Protein AF-A0AAV4ZRM9-F1 (afdb_monomer_lite)

Foldseek 3Di:
DDDPVVVLVVDDDDDDDDALLDFDLVDDQDPDADRLNAHQFDFPQNVVLSCLLDAAKKWKKKAFDVLRFIDTDIDGRRNHSHDHSVVVQVVVQVLADLDDDDCADPPPRTRSLLQQQQKFQQCFPAHVPGDDSNFDPVDPSNGAIARQTKMKIWIWHPPHPLKIKIKIWIKGAASLLSVCCSVVSGPWRKYKHALVSHNFDDPVPPAGDSRNRPRPPDDRIHIYTHSIGTAKIKMKIFHAQCLVVLLVVQVCVCVVQVVQWPDWPSVVQDQFQQFTWTWGDDQFKIWIWTFAGDDPPGGGTRMIMIMIGTDPHCPYPNVVSVVSSVVNRVVSVVVVVVVVVVVVD

Structure (mmCIF, N/CA/C/O backbone):
data_AF-A0AAV4ZRM9-F1
#
_entry.id   AF-A0AAV4ZRM9-F1
#
loop_
_atom_site.group_PDB
_atom_site.id
_atom_site.type_symbol
_atom_site.label_atom_id
_atom_site.label_alt_id
_atom_site.label_comp_id
_atom_site.label_asym_id
_atom_site.label_entity_id
_atom_site.label_seq_id
_atom_site.pdbx_PDB_ins_code
_atom_site.Cartn_x
_atom_site.Cartn_y
_atom_site.Cartn_z
_atom_site.occupancy
_atom_site.B_iso_or_equiv
_atom_site.auth_seq_id
_atom_site.auth_comp_id
_atom_site.auth_asym_id
_atom_site.auth_atom_id
_atom_site.pdbx_PDB_model_num
ATOM 1 N N . MET A 1 1 ? 29.546 2.266 -19.907 1.00 32.25 1 MET A N 1
ATOM 2 C CA . MET A 1 1 ? 29.033 2.816 -18.632 1.00 32.25 1 MET A CA 1
ATOM 3 C C . MET A 1 1 ? 27.928 1.889 -18.146 1.00 32.25 1 MET A C 1
ATOM 5 O O . MET A 1 1 ? 27.027 1.610 -18.921 1.00 32.25 1 MET A O 1
ATOM 9 N N . ARG A 1 2 ? 28.050 1.294 -16.951 1.00 31.75 2 ARG A N 1
ATOM 10 C CA . ARG A 1 2 ? 27.052 0.346 -16.418 1.00 31.75 2 ARG A CA 1
ATOM 11 C C . ARG A 1 2 ? 25.882 1.138 -15.821 1.00 31.75 2 ARG A C 1
ATOM 13 O O . ARG A 1 2 ? 26.110 1.986 -14.965 1.00 31.75 2 ARG A O 1
ATOM 20 N N . LEU A 1 3 ? 24.671 0.879 -16.312 1.00 39.88 3 LEU A N 1
ATOM 21 C CA . LEU A 1 3 ? 23.427 1.561 -15.944 1.00 39.88 3 LEU A CA 1
ATOM 22 C C . LEU A 1 3 ? 23.084 1.336 -14.454 1.00 39.88 3 LEU A C 1
ATOM 24 O O . LEU A 1 3 ? 22.894 0.184 -14.053 1.00 39.88 3 LEU A O 1
ATOM 28 N N . PRO A 1 4 ? 22.961 2.392 -13.627 1.00 41.38 4 PRO A N 1
ATOM 29 C CA . PRO A 1 4 ? 22.603 2.259 -12.211 1.00 41.38 4 PRO A CA 1
ATOM 30 C C . PRO A 1 4 ? 21.183 1.700 -12.000 1.00 41.38 4 PRO A C 1
ATOM 32 O O . PRO A 1 4 ? 20.943 1.026 -11.001 1.00 41.38 4 PRO A O 1
ATOM 35 N N . ALA A 1 5 ? 20.267 1.886 -12.960 1.00 41.72 5 ALA A N 1
ATOM 36 C CA . ALA A 1 5 ? 18.923 1.299 -12.931 1.00 41.72 5 ALA A CA 1
ATOM 37 C C . ALA A 1 5 ? 18.936 -0.235 -13.112 1.00 41.72 5 ALA A C 1
ATOM 39 O O . ALA A 1 5 ? 18.199 -0.949 -12.435 1.00 41.72 5 ALA A O 1
ATOM 40 N N . ALA A 1 6 ? 19.832 -0.758 -13.958 1.00 39.47 6 ALA A N 1
ATOM 41 C CA . ALA A 1 6 ? 19.965 -2.197 -14.197 1.00 39.47 6 ALA A CA 1
ATOM 42 C C . ALA A 1 6 ? 20.594 -2.934 -12.999 1.00 39.47 6 ALA A C 1
ATOM 44 O O . ALA A 1 6 ? 20.239 -4.075 -12.717 1.00 39.47 6 ALA A O 1
ATOM 45 N N . ALA A 1 7 ? 21.495 -2.283 -12.254 1.00 44.25 7 ALA A N 1
ATOM 46 C CA . ALA A 1 7 ? 22.122 -2.868 -11.066 1.00 44.25 7 ALA A CA 1
ATOM 47 C C . ALA A 1 7 ? 21.128 -3.087 -9.908 1.00 44.25 7 ALA A C 1
ATOM 49 O O . ALA A 1 7 ? 21.253 -4.059 -9.165 1.00 44.25 7 ALA A O 1
ATOM 50 N N . LEU A 1 8 ? 20.111 -2.228 -9.785 1.00 46.06 8 LEU A N 1
ATOM 51 C CA . LEU A 1 8 ? 19.071 -2.338 -8.759 1.00 46.06 8 LEU A CA 1
ATOM 52 C C . LEU A 1 8 ? 18.122 -3.527 -9.002 1.00 46.06 8 LEU A C 1
ATOM 54 O O . LEU A 1 8 ? 17.627 -4.136 -8.060 1.00 46.06 8 LEU A O 1
ATOM 58 N N . LEU A 1 9 ? 17.915 -3.886 -10.272 1.00 39.41 9 LEU A N 1
ATOM 59 C CA . LEU A 1 9 ? 17.143 -5.057 -10.699 1.00 39.41 9 LEU A CA 1
ATOM 60 C C . LEU A 1 9 ? 17.895 -6.387 -10.489 1.00 39.41 9 LEU A C 1
ATOM 62 O O . LEU A 1 9 ? 17.276 -7.451 -10.479 1.00 39.41 9 LEU A O 1
ATOM 66 N N . LEU A 1 10 ? 19.220 -6.334 -10.306 1.00 40.03 10 LEU A N 1
ATOM 67 C CA . LEU A 1 10 ? 20.109 -7.499 -10.208 1.00 40.03 10 LEU A CA 1
ATOM 68 C C . LEU A 1 10 ? 20.509 -7.864 -8.766 1.00 40.03 10 LEU A C 1
ATOM 70 O O . LEU A 1 10 ? 21.000 -8.968 -8.534 1.00 40.03 10 LEU A O 1
ATOM 74 N N . ALA A 1 11 ? 20.303 -6.979 -7.788 1.00 36.12 11 ALA A N 1
ATOM 75 C CA . ALA A 1 11 ? 20.712 -7.196 -6.402 1.00 36.12 11 ALA A CA 1
ATOM 76 C C . ALA A 1 11 ? 19.626 -7.936 -5.594 1.00 36.12 11 ALA A C 1
ATOM 78 O O . ALA A 1 11 ? 18.878 -7.332 -4.830 1.00 36.12 11 ALA A O 1
ATOM 79 N N . VAL A 1 12 ? 19.535 -9.260 -5.757 1.00 33.69 12 VAL A N 1
ATOM 80 C CA . VAL A 1 12 ? 18.734 -10.127 -4.876 1.00 33.69 12 VAL A CA 1
ATOM 81 C C . VAL A 1 12 ? 19.658 -11.100 -4.158 1.00 33.69 12 VAL A C 1
ATOM 83 O O . VAL A 1 12 ? 20.257 -11.969 -4.784 1.00 33.69 12 VAL A O 1
ATOM 86 N N . GLY A 1 13 ? 19.707 -10.977 -2.833 1.00 34.41 13 GLY A N 1
ATOM 87 C CA . GLY A 1 13 ? 20.255 -11.988 -1.937 1.00 34.41 13 GLY A CA 1
ATOM 88 C C . GLY A 1 13 ? 21.540 -11.560 -1.245 1.00 34.41 13 GLY A C 1
ATOM 89 O O . GLY A 1 13 ? 22.598 -11.580 -1.855 1.00 34.41 13 GLY A O 1
ATOM 90 N N . MET A 1 14 ? 21.427 -11.213 0.039 1.00 25.28 14 MET A N 1
ATOM 91 C CA . MET A 1 14 ? 22.300 -11.661 1.134 1.00 25.28 14 MET A CA 1
ATOM 92 C C . MET A 1 14 ? 21.720 -11.163 2.473 1.00 25.28 14 MET A C 1
ATOM 94 O O . MET A 1 14 ? 21.294 -10.017 2.585 1.00 25.28 14 MET A O 1
ATOM 98 N N . ALA A 1 15 ? 21.705 -12.026 3.489 1.00 26.73 15 ALA A N 1
ATOM 99 C CA . ALA A 1 15 ? 21.463 -11.692 4.896 1.00 26.73 15 ALA A CA 1
ATOM 100 C C . ALA A 1 15 ? 22.297 -12.647 5.785 1.00 26.73 15 ALA A C 1
ATOM 102 O O . ALA A 1 15 ? 22.605 -13.740 5.301 1.00 26.73 15 ALA A O 1
ATOM 103 N N . PRO A 1 16 ? 22.604 -12.330 7.065 1.00 44.16 16 PRO A N 1
ATOM 104 C CA . PRO A 1 16 ? 22.327 -11.085 7.793 1.00 44.16 16 PRO A CA 1
ATOM 105 C C . PRO A 1 16 ? 23.549 -10.464 8.520 1.00 44.16 16 PRO A C 1
ATOM 107 O O . PRO A 1 16 ? 24.516 -11.135 8.872 1.00 44.16 16 PRO A O 1
ATOM 110 N N . ALA A 1 17 ? 23.427 -9.175 8.847 1.00 29.12 17 ALA A N 1
ATOM 111 C CA . ALA A 1 17 ? 23.896 -8.604 10.112 1.00 29.12 17 ALA A CA 1
ATOM 112 C C . ALA A 1 17 ? 22.634 -8.267 10.931 1.00 29.12 17 ALA A C 1
ATOM 114 O O . ALA A 1 17 ? 21.620 -7.908 10.331 1.00 29.12 17 ALA A O 1
ATOM 115 N N . HIS A 1 18 ? 22.661 -8.438 12.257 1.00 37.97 18 HIS A N 1
ATOM 116 C CA . HIS A 1 18 ? 21.502 -8.236 13.141 1.00 37.97 18 HIS A CA 1
ATOM 117 C C . HIS A 1 18 ? 20.841 -6.871 12.882 1.00 37.97 18 HIS A C 1
ATOM 119 O O . HIS A 1 18 ? 21.437 -5.827 13.137 1.00 37.97 18 HIS A O 1
ATOM 125 N N . ALA A 1 19 ? 19.626 -6.895 12.332 1.00 46.72 19 ALA A N 1
ATOM 126 C CA . ALA A 1 19 ? 18.899 -5.716 11.885 1.00 46.72 19 ALA A CA 1
ATOM 127 C C . ALA A 1 19 ? 17.854 -5.300 12.927 1.00 46.72 19 ALA A C 1
ATOM 129 O O . ALA A 1 19 ? 17.103 -6.140 13.413 1.00 46.72 19 ALA A O 1
ATOM 130 N N . LEU A 1 20 ? 17.729 -3.994 13.184 1.00 54.34 20 LEU A N 1
ATOM 131 C CA . LEU A 1 20 ? 16.595 -3.394 13.916 1.00 54.34 20 LEU A CA 1
ATOM 132 C C . LEU A 1 20 ? 15.242 -3.641 13.210 1.00 54.34 20 LEU A C 1
ATOM 134 O O . LEU A 1 20 ? 14.176 -3.439 13.781 1.00 54.34 20 LEU A O 1
ATOM 138 N N . CYS A 1 21 ? 15.307 -4.108 11.964 1.00 60.84 21 CYS A N 1
ATOM 139 C CA . CYS A 1 21 ? 14.214 -4.465 11.075 1.00 60.84 21 CYS A CA 1
ATOM 140 C C . CYS A 1 21 ? 14.247 -5.981 10.760 1.00 60.84 21 CYS A C 1
ATOM 142 O O . CYS A 1 21 ? 14.434 -6.386 9.606 1.00 60.84 21 CYS A O 1
ATOM 144 N N . ASP A 1 22 ? 14.102 -6.832 11.781 1.00 55.75 22 ASP A N 1
ATOM 145 C CA . ASP A 1 22 ? 13.780 -8.252 11.592 1.00 55.75 22 ASP A CA 1
ATOM 146 C C . ASP A 1 22 ? 12.264 -8.445 11.688 1.00 55.75 22 ASP A C 1
ATOM 148 O O . ASP A 1 22 ? 11.679 -8.412 12.770 1.00 55.75 22 ASP A O 1
ATOM 152 N N . VAL A 1 23 ? 11.616 -8.604 10.533 1.00 55.47 23 VAL A N 1
ATOM 153 C CA . VAL A 1 23 ? 10.201 -8.971 10.475 1.00 55.47 23 VAL A CA 1
ATOM 154 C C . VAL A 1 23 ? 10.070 -10.366 9.886 1.00 55.47 23 VAL A C 1
ATOM 156 O O . VAL A 1 23 ? 9.594 -10.560 8.767 1.00 55.47 23 VAL A O 1
ATOM 159 N N . ALA A 1 24 ? 10.547 -11.356 10.635 1.00 49.88 24 ALA A N 1
ATOM 160 C CA . ALA A 1 24 ? 10.285 -12.751 10.334 1.00 49.88 24 ALA A CA 1
ATOM 161 C C . ALA A 1 24 ? 8.780 -13.026 10.485 1.00 49.88 24 ALA A C 1
ATOM 163 O O . ALA A 1 24 ? 8.217 -13.015 11.576 1.00 49.88 24 ALA A O 1
ATOM 164 N N . THR A 1 25 ? 8.117 -13.270 9.360 1.00 53.25 25 THR A N 1
ATOM 165 C CA . THR A 1 25 ? 6.674 -13.521 9.292 1.00 53.25 25 THR A CA 1
ATOM 166 C C . THR A 1 25 ? 6.297 -14.973 9.586 1.00 53.25 25 THR A C 1
ATOM 168 O O . THR A 1 25 ? 5.111 -15.278 9.686 1.00 53.25 25 THR A O 1
ATOM 171 N N . GLY A 1 26 ? 7.288 -15.871 9.666 1.00 49.72 26 GLY A N 1
ATOM 172 C CA . GLY A 1 26 ? 7.110 -17.316 9.848 1.00 49.72 26 GLY A CA 1
ATOM 173 C C . GLY A 1 26 ? 6.468 -18.045 8.659 1.00 49.72 26 GLY A C 1
ATOM 174 O O . GLY A 1 26 ? 6.336 -19.266 8.698 1.00 49.72 26 GLY A O 1
ATOM 175 N N . GLU A 1 27 ? 6.078 -17.329 7.602 1.00 59.53 27 GLU A N 1
ATOM 176 C CA . GLU A 1 27 ? 5.406 -17.903 6.437 1.00 59.53 27 GLU A CA 1
ATOM 177 C C . GLU A 1 27 ? 6.397 -18.259 5.330 1.00 59.53 27 GLU A C 1
ATOM 179 O O . GLU A 1 27 ? 7.452 -17.638 5.177 1.00 59.53 27 GLU A O 1
ATOM 184 N N . ARG A 1 28 ? 6.062 -19.297 4.554 1.00 56.31 28 ARG A N 1
ATOM 185 C CA . ARG A 1 28 ? 6.873 -19.685 3.399 1.00 56.31 28 ARG A CA 1
ATOM 186 C C . ARG A 1 28 ? 6.802 -18.566 2.350 1.00 56.31 28 ARG A C 1
ATOM 188 O O . ARG A 1 28 ? 5.685 -18.150 2.042 1.00 56.31 28 ARG A O 1
ATOM 195 N N . PRO A 1 29 ? 7.947 -18.124 1.795 1.00 60.94 29 PRO A N 1
ATOM 196 C CA . PRO A 1 29 ? 7.963 -17.160 0.700 1.00 60.94 29 PRO A CA 1
ATOM 197 C C . PRO A 1 29 ? 7.106 -17.647 -0.467 1.00 60.94 29 PRO A C 1
ATOM 199 O O . PRO A 1 29 ? 7.034 -18.861 -0.717 1.00 60.94 29 PRO A O 1
ATOM 202 N N . SER A 1 30 ? 6.486 -16.718 -1.192 1.00 65.75 30 SER A N 1
ATOM 203 C CA . SER A 1 30 ? 5.792 -17.070 -2.430 1.00 65.75 30 SER A CA 1
ATOM 204 C C . SER A 1 30 ? 6.787 -17.619 -3.462 1.00 65.75 30 SER A C 1
ATOM 206 O O . SER A 1 30 ? 7.999 -17.393 -3.394 1.00 65.75 30 SER A O 1
ATOM 208 N N . ARG A 1 31 ? 6.292 -18.410 -4.424 1.00 69.94 31 ARG A N 1
ATOM 209 C CA . ARG A 1 31 ? 7.150 -18.985 -5.478 1.00 69.94 31 ARG A CA 1
ATOM 210 C C . ARG A 1 31 ? 7.706 -17.895 -6.391 1.00 69.94 31 ARG A C 1
ATOM 212 O O . ARG A 1 31 ? 8.827 -18.021 -6.886 1.00 69.94 31 ARG A O 1
ATOM 219 N N . THR A 1 32 ? 6.942 -16.823 -6.571 1.00 75.06 32 THR A N 1
ATOM 220 C CA . THR A 1 32 ? 7.355 -15.612 -7.270 1.00 75.06 32 THR A CA 1
ATOM 221 C C . THR A 1 32 ? 7.154 -14.389 -6.361 1.00 75.06 32 THR A C 1
ATOM 223 O O . THR A 1 32 ? 6.131 -13.711 -6.443 1.00 75.06 32 THR A O 1
ATOM 226 N N . PRO A 1 33 ? 8.122 -14.088 -5.470 1.00 75.12 33 PRO A N 1
ATOM 227 C CA . PRO A 1 33 ? 8.003 -12.934 -4.588 1.00 75.12 33 PRO A CA 1
ATOM 228 C C . PRO A 1 33 ? 8.025 -11.641 -5.395 1.00 75.12 33 PRO A C 1
ATOM 230 O O . PRO A 1 33 ? 8.656 -11.566 -6.45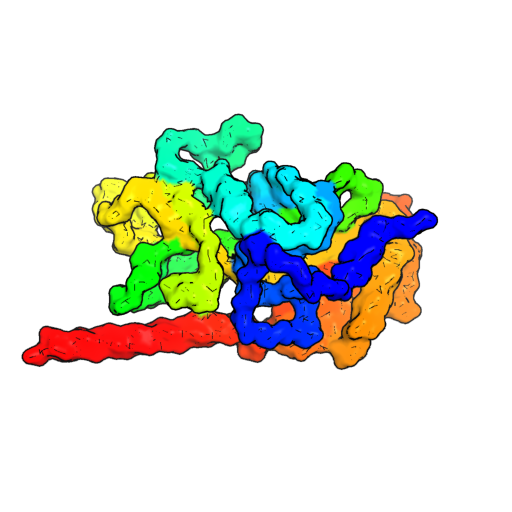9 1.00 75.12 33 PRO A O 1
ATOM 233 N N . PHE A 1 34 ? 7.364 -10.608 -4.872 1.00 84.94 34 PHE A N 1
ATOM 234 C CA . PHE A 1 34 ? 7.376 -9.296 -5.504 1.00 84.94 34 PHE A CA 1
ATOM 235 C C . PHE A 1 34 ? 8.780 -8.683 -5.402 1.00 84.94 34 PHE A C 1
ATOM 237 O O . PHE A 1 34 ? 9.688 -9.202 -4.737 1.00 84.94 34 PHE A O 1
ATOM 244 N N . PHE A 1 35 ? 8.982 -7.554 -6.081 1.00 84.75 35 PHE A N 1
ATOM 245 C CA . PHE A 1 35 ? 10.254 -6.835 -6.061 1.00 84.75 35 PHE A CA 1
ATOM 246 C C . PHE A 1 35 ? 10.787 -6.633 -4.623 1.00 84.75 35 PHE A C 1
ATOM 248 O O . PHE A 1 35 ? 10.024 -6.344 -3.704 1.00 84.75 35 PHE A O 1
ATOM 255 N N . LEU A 1 36 ? 12.101 -6.819 -4.418 1.00 82.19 36 LEU A N 1
ATOM 256 C CA . LEU A 1 36 ? 12.792 -6.810 -3.107 1.00 82.19 36 LEU A CA 1
ATOM 257 C C . LEU A 1 36 ? 12.356 -7.888 -2.100 1.00 82.19 36 LEU A C 1
ATOM 259 O O . LEU A 1 36 ? 12.667 -7.784 -0.908 1.00 82.19 36 LEU A O 1
ATOM 263 N N . GLY A 1 37 ? 11.670 -8.932 -2.565 1.00 83.25 37 GLY A N 1
ATOM 264 C CA . GLY A 1 37 ? 11.124 -9.958 -1.683 1.00 83.25 37 GLY A CA 1
ATOM 265 C C . GLY A 1 37 ? 9.906 -9.468 -0.904 1.00 83.25 37 GLY A C 1
ATOM 266 O O . GLY A 1 37 ? 9.631 -10.003 0.167 1.00 83.25 37 GLY A O 1
ATOM 267 N N . ILE A 1 38 ? 9.234 -8.410 -1.376 1.00 87.56 38 ILE A N 1
ATOM 268 C CA . ILE A 1 38 ? 7.942 -7.982 -0.837 1.00 87.56 38 ILE A CA 1
ATOM 269 C C . ILE A 1 38 ? 6.921 -9.095 -1.102 1.00 87.56 38 ILE A C 1
ATOM 271 O O . ILE A 1 38 ? 6.955 -9.752 -2.139 1.00 87.56 38 ILE A O 1
ATOM 275 N N . GLU A 1 39 ? 6.038 -9.322 -0.143 1.00 86.56 39 GLU A N 1
ATOM 276 C CA . GLU A 1 39 ? 4.989 -10.334 -0.205 1.00 86.56 39 GLU A CA 1
ATOM 277 C C . GLU A 1 39 ? 3.615 -9.653 -0.075 1.00 86.56 39 GLU A C 1
ATOM 279 O O . GLU A 1 39 ? 3.514 -8.641 0.624 1.00 86.56 39 GLU A O 1
ATOM 284 N N . PRO A 1 40 ? 2.539 -10.204 -0.670 1.00 86.12 40 PRO A N 1
ATOM 285 C CA . PRO A 1 40 ? 1.185 -9.633 -0.578 1.00 86.12 40 PRO A CA 1
ATOM 286 C C . PRO A 1 40 ? 0.720 -9.369 0.864 1.00 86.12 40 PRO A C 1
ATOM 288 O O . PRO A 1 40 ? 0.064 -8.382 1.171 1.00 86.12 40 PRO A O 1
ATOM 291 N N . MET A 1 41 ? 1.115 -10.252 1.775 1.00 84.06 41 MET A N 1
ATOM 292 C CA . MET A 1 41 ? 0.815 -10.217 3.208 1.00 84.06 41 MET A CA 1
ATOM 293 C C . MET A 1 41 ? 1.609 -9.176 4.017 1.00 84.06 41 MET A C 1
ATOM 295 O O . MET A 1 41 ? 1.307 -8.960 5.196 1.00 84.06 41 MET A O 1
ATOM 299 N N . ASP A 1 42 ? 2.659 -8.583 3.443 1.00 88.00 42 ASP A N 1
ATOM 300 C CA . ASP A 1 42 ? 3.469 -7.592 4.145 1.00 88.00 42 ASP A CA 1
ATOM 301 C C . ASP A 1 42 ? 2.636 -6.359 4.493 1.00 88.00 42 ASP A C 1
ATOM 303 O O . ASP A 1 42 ? 1.756 -5.937 3.744 1.00 88.00 42 ASP A O 1
ATOM 307 N N . GLY A 1 43 ? 2.945 -5.750 5.633 1.00 89.88 43 GLY A N 1
ATOM 308 C CA . GLY A 1 43 ? 2.394 -4.463 6.016 1.00 89.88 43 GLY A CA 1
ATOM 309 C C . GLY A 1 43 ? 3.360 -3.320 5.754 1.00 89.88 43 GLY A C 1
ATOM 310 O O . GLY A 1 43 ? 4.499 -3.527 5.323 1.00 89.88 43 GLY A O 1
ATOM 311 N N . PRO A 1 44 ? 2.932 -2.083 6.043 1.00 90.44 44 PRO A N 1
ATOM 312 C CA . PRO A 1 44 ? 3.777 -0.913 5.843 1.00 90.44 44 PRO A CA 1
ATOM 313 C C . PRO A 1 44 ? 5.112 -0.972 6.603 1.00 90.44 44 PRO A C 1
ATOM 315 O O . PRO A 1 44 ? 6.123 -0.511 6.074 1.00 90.44 44 PRO A O 1
ATOM 318 N N . ALA A 1 45 ? 5.148 -1.560 7.805 1.00 85.69 45 ALA A N 1
ATOM 319 C CA . ALA A 1 45 ? 6.387 -1.718 8.571 1.00 85.69 45 ALA A CA 1
ATOM 320 C C . ALA A 1 45 ? 7.364 -2.683 7.874 1.00 85.69 45 ALA A C 1
ATOM 322 O O . ALA A 1 45 ? 8.534 -2.355 7.677 1.00 85.69 45 ALA A O 1
ATOM 323 N N . GLU A 1 46 ? 6.869 -3.843 7.441 1.00 87.94 46 GLU A N 1
ATOM 324 C CA . GLU A 1 46 ? 7.631 -4.863 6.718 1.00 87.94 46 GLU A CA 1
ATOM 325 C C . GLU A 1 46 ? 8.180 -4.334 5.396 1.00 87.94 46 GLU A C 1
ATOM 327 O O . GLU A 1 46 ? 9.371 -4.483 5.105 1.00 87.94 46 GLU A O 1
ATOM 332 N N . VAL A 1 47 ? 7.331 -3.665 4.614 1.00 89.88 47 VAL A N 1
ATOM 333 C CA . VAL A 1 47 ? 7.735 -3.057 3.347 1.00 89.88 47 VAL A CA 1
ATOM 334 C C . VAL A 1 47 ? 8.790 -1.985 3.580 1.00 89.88 47 VAL A C 1
ATOM 336 O O . VAL A 1 47 ? 9.802 -1.983 2.884 1.00 89.88 47 VAL A O 1
ATOM 339 N N . PHE A 1 48 ? 8.625 -1.109 4.574 1.00 87.19 48 PHE A N 1
ATOM 340 C CA . PHE A 1 48 ? 9.625 -0.084 4.874 1.00 87.19 48 PHE A CA 1
ATOM 341 C C . PHE A 1 48 ? 10.992 -0.684 5.220 1.00 87.19 48 PHE A C 1
ATOM 343 O O . PHE A 1 48 ? 12.013 -0.205 4.728 1.00 87.19 48 PHE A O 1
ATOM 350 N N . CYS A 1 49 ? 11.024 -1.777 5.985 1.00 84.06 49 CYS A N 1
ATOM 351 C CA . CYS A 1 49 ? 12.255 -2.524 6.240 1.00 84.06 49 CYS A CA 1
ATOM 352 C C . CYS A 1 49 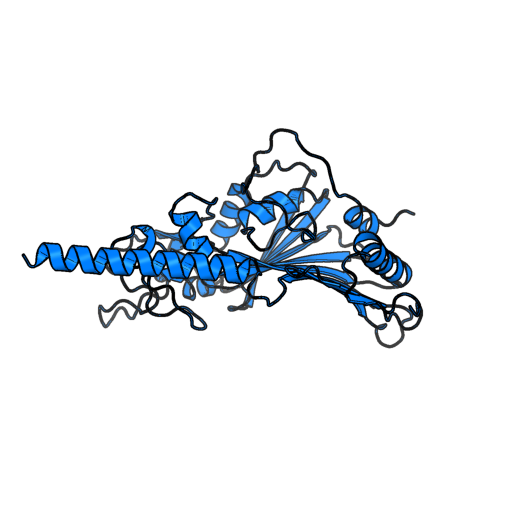? 12.862 -3.107 4.949 1.00 84.06 49 CYS A C 1
ATOM 354 O O . CYS A 1 49 ? 14.074 -3.034 4.740 1.00 84.06 49 CYS A O 1
ATOM 356 N N . LYS A 1 50 ? 12.040 -3.674 4.052 1.00 86.94 50 LYS A N 1
ATOM 357 C CA . LYS A 1 50 ? 12.511 -4.243 2.776 1.00 86.94 50 LYS A CA 1
ATOM 358 C C . LYS A 1 50 ? 13.028 -3.171 1.813 1.00 86.94 50 LYS A C 1
ATOM 360 O O . LYS A 1 50 ? 14.006 -3.429 1.113 1.00 86.94 50 LYS A O 1
ATOM 365 N N . LEU A 1 51 ? 12.441 -1.976 1.815 1.00 87.81 51 LEU A N 1
ATOM 366 C CA . LEU A 1 51 ? 12.865 -0.845 0.983 1.00 87.81 51 LEU A CA 1
ATOM 367 C C . LEU A 1 51 ? 14.268 -0.330 1.335 1.00 87.81 51 LEU A C 1
ATOM 369 O O . LEU A 1 51 ? 14.978 0.122 0.443 1.00 87.81 51 LEU A O 1
ATOM 373 N N . GLN A 1 52 ? 14.710 -0.458 2.591 1.00 84.81 52 GLN A N 1
ATOM 374 C CA . GLN A 1 52 ? 16.055 -0.037 3.021 1.00 84.81 52 GLN A CA 1
ATOM 375 C C . GLN A 1 52 ? 17.196 -0.832 2.367 1.00 84.81 52 GLN A C 1
ATOM 377 O O . GLN A 1 52 ? 18.341 -0.387 2.384 1.00 84.81 52 GLN A O 1
ATOM 382 N N . GLN A 1 53 ? 16.893 -1.976 1.739 1.00 83.19 53 GLN A N 1
ATOM 383 C CA . GLN A 1 53 ? 17.853 -2.726 0.917 1.00 83.19 53 GLN A CA 1
ATOM 384 C C . GLN A 1 53 ? 18.305 -1.926 -0.318 1.00 83.19 53 GLN A C 1
ATOM 386 O O . GLN A 1 53 ? 19.366 -2.193 -0.883 1.00 83.19 53 GLN A O 1
ATOM 391 N N . LEU A 1 54 ? 17.519 -0.929 -0.739 1.00 83.69 54 LEU A N 1
ATOM 392 C CA . LEU A 1 54 ? 17.879 -0.016 -1.815 1.00 83.69 54 LEU A CA 1
ATOM 393 C C . LEU A 1 54 ? 18.902 1.001 -1.313 1.00 83.69 54 LEU A C 1
ATOM 395 O O . LEU A 1 54 ? 18.535 2.020 -0.744 1.00 83.69 54 LEU A O 1
ATOM 399 N N . LYS A 1 55 ? 20.192 0.770 -1.551 1.00 84.19 55 LYS A N 1
ATOM 400 C CA . LYS A 1 55 ? 21.234 1.746 -1.201 1.00 84.19 55 LYS A CA 1
ATOM 401 C C . LYS A 1 55 ? 21.061 3.046 -1.999 1.00 84.19 55 LYS A C 1
ATOM 403 O O . LYS A 1 55 ? 20.871 3.006 -3.214 1.00 84.19 55 LYS A O 1
ATOM 408 N N . GLY A 1 56 ? 21.153 4.200 -1.338 1.00 86.69 56 GLY A N 1
ATOM 409 C CA . GLY A 1 56 ? 21.104 5.520 -1.976 1.00 86.69 56 GLY A CA 1
ATOM 410 C C . GLY A 1 56 ? 20.205 6.532 -1.264 1.00 86.69 56 GLY A C 1
ATOM 411 O O . GLY A 1 56 ? 19.661 6.275 -0.194 1.00 86.69 56 GLY A O 1
ATOM 412 N N . ARG A 1 57 ? 20.060 7.714 -1.871 1.00 88.81 57 ARG A N 1
ATOM 413 C CA . ARG A 1 57 ? 19.128 8.753 -1.414 1.00 88.81 57 ARG A CA 1
ATOM 414 C C . ARG A 1 57 ? 17.839 8.660 -2.211 1.00 88.81 57 ARG A C 1
ATOM 416 O O . ARG A 1 57 ? 17.885 8.568 -3.435 1.00 88.81 57 ARG A O 1
ATOM 423 N N . TYR A 1 58 ? 16.706 8.728 -1.527 1.00 89.06 58 TYR A N 1
ATOM 424 C CA . TYR A 1 58 ? 15.388 8.572 -2.125 1.00 89.06 58 TYR A CA 1
ATOM 425 C C . TYR A 1 58 ? 14.436 9.651 -1.636 1.00 89.06 58 TYR A C 1
ATOM 427 O O . TYR A 1 58 ? 14.381 9.987 -0.454 1.00 89.06 58 TYR A O 1
ATOM 435 N N . ARG A 1 59 ? 13.634 10.157 -2.564 1.00 90.81 59 ARG A N 1
ATOM 436 C CA . ARG A 1 59 ? 12.426 10.908 -2.271 1.00 90.81 59 ARG A CA 1
ATOM 437 C C . ARG A 1 59 ? 11.293 9.908 -2.087 1.00 90.81 59 ARG A C 1
ATOM 439 O O . ARG A 1 59 ? 10.935 9.209 -3.034 1.00 90.81 59 ARG A O 1
ATOM 446 N N . VAL A 1 60 ? 10.756 9.844 -0.876 1.00 89.50 60 VAL A N 1
ATOM 447 C CA . VAL A 1 60 ? 9.647 8.966 -0.507 1.00 89.50 60 VAL A CA 1
ATOM 448 C C . VAL A 1 60 ? 8.387 9.811 -0.396 1.00 89.50 60 VAL A C 1
ATOM 450 O O . VAL A 1 60 ? 8.322 10.741 0.404 1.00 89.50 60 VAL A O 1
ATOM 453 N N . ASN A 1 61 ? 7.397 9.501 -1.220 1.00 90.62 61 ASN A N 1
ATOM 454 C CA . ASN A 1 61 ? 6.077 10.106 -1.201 1.00 90.62 61 ASN A CA 1
ATOM 455 C C . ASN A 1 61 ? 5.075 9.085 -0.654 1.00 90.62 61 ASN A C 1
ATOM 457 O O . ASN A 1 61 ? 4.972 7.976 -1.173 1.00 90.62 61 ASN A O 1
ATOM 461 N N . LEU A 1 62 ? 4.380 9.447 0.419 1.00 91.50 62 LEU A N 1
ATOM 462 C CA . LEU A 1 62 ? 3.254 8.694 0.949 1.00 91.50 62 LEU A CA 1
ATOM 463 C C . LEU A 1 62 ? 1.976 9.330 0.416 1.00 91.50 62 LEU A C 1
ATOM 465 O O . LEU A 1 62 ? 1.710 10.486 0.735 1.00 91.50 62 LEU A O 1
ATOM 469 N N . GLN A 1 63 ? 1.205 8.588 -0.370 1.00 92.94 63 GLN A N 1
ATOM 470 C CA . GLN A 1 63 ? -0.015 9.072 -1.009 1.00 92.94 63 GLN A CA 1
ATOM 471 C C . GLN A 1 63 ? -1.228 8.305 -0.490 1.00 92.94 63 GLN A C 1
ATOM 473 O O . GLN A 1 63 ? -1.349 7.111 -0.742 1.00 92.94 63 GLN A O 1
ATOM 478 N N . PHE A 1 64 ? -2.149 8.991 0.175 1.00 93.88 64 PHE A N 1
ATOM 479 C CA . PHE A 1 64 ? -3.471 8.487 0.529 1.00 93.88 64 PHE A CA 1
ATOM 480 C C . PHE A 1 64 ? -4.392 8.621 -0.688 1.00 93.88 64 PHE A C 1
ATOM 482 O O . PHE A 1 64 ? -4.646 9.717 -1.192 1.00 93.88 64 PHE A O 1
ATOM 489 N N . ARG A 1 65 ? -4.804 7.482 -1.242 1.00 92.38 65 ARG A N 1
ATOM 490 C CA . ARG A 1 65 ? -5.375 7.378 -2.591 1.00 92.38 65 ARG A CA 1
ATOM 491 C C . ARG A 1 65 ? -6.838 7.791 -2.643 1.00 92.38 65 ARG A C 1
ATOM 493 O O . ARG A 1 65 ? -7.250 8.352 -3.654 1.00 92.38 65 ARG A O 1
ATOM 500 N N . ASP A 1 66 ? -7.595 7.547 -1.578 1.00 91.44 66 ASP A N 1
ATOM 501 C CA . ASP A 1 66 ? -9.032 7.827 -1.565 1.00 91.44 66 ASP A CA 1
ATOM 502 C C . ASP A 1 66 ? -9.298 9.326 -1.333 1.00 91.44 66 ASP A C 1
ATOM 504 O O . ASP A 1 66 ? -10.169 9.928 -1.960 1.00 91.44 66 ASP A O 1
ATOM 508 N N . THR A 1 67 ? -8.504 9.971 -0.477 1.00 90.69 67 THR A N 1
ATOM 509 C CA . THR A 1 67 ? -8.583 11.411 -0.196 1.00 90.69 67 THR A CA 1
ATOM 510 C C . THR A 1 67 ? -7.735 12.270 -1.129 1.00 90.69 67 THR A C 1
ATOM 512 O O . THR A 1 67 ? -8.003 13.473 -1.227 1.00 90.69 67 THR A O 1
ATOM 515 N N . GLY A 1 68 ? -6.750 11.676 -1.814 1.00 89.44 68 GLY A N 1
ATOM 516 C CA . GLY A 1 68 ? -5.823 12.350 -2.727 1.00 89.44 68 GLY A CA 1
ATOM 517 C C . GLY A 1 68 ? -4.739 13.177 -2.027 1.00 89.44 68 GLY A C 1
ATOM 518 O O . GLY A 1 68 ? -4.137 14.049 -2.655 1.00 89.44 68 GLY A O 1
ATOM 519 N N . VAL A 1 69 ? -4.516 12.952 -0.730 1.00 89.75 69 VAL A N 1
ATOM 520 C CA . VAL A 1 69 ? -3.528 13.687 0.070 1.00 89.75 69 VAL A CA 1
ATOM 521 C C . VAL A 1 69 ? -2.174 12.984 0.027 1.00 89.75 69 VAL A C 1
ATOM 523 O O . VAL A 1 69 ? -2.110 11.760 0.085 1.00 89.75 69 VAL A O 1
ATOM 526 N N . ASP A 1 70 ? -1.077 13.737 -0.051 1.00 90.12 70 ASP A N 1
ATOM 527 C CA . ASP A 1 70 ? 0.262 13.170 -0.165 1.00 90.12 70 ASP A CA 1
ATOM 528 C C . ASP A 1 70 ? 1.334 13.963 0.591 1.00 90.12 70 ASP A C 1
ATOM 530 O O . ASP A 1 70 ? 1.301 15.191 0.605 1.00 90.12 70 ASP A O 1
ATOM 534 N N . ARG A 1 71 ? 2.305 13.268 1.209 1.00 87.25 71 ARG A N 1
ATOM 535 C CA . ARG A 1 71 ? 3.496 13.888 1.826 1.00 87.25 71 ARG A CA 1
ATOM 536 C C . ARG A 1 71 ? 4.755 13.345 1.207 1.00 87.25 71 ARG A C 1
ATOM 538 O O . ARG A 1 71 ? 4.910 12.136 1.070 1.00 87.25 71 ARG A O 1
ATOM 545 N N . THR A 1 72 ? 5.715 14.227 0.977 1.00 88.00 72 THR A N 1
ATOM 546 C CA . THR A 1 72 ? 7.050 13.842 0.534 1.00 88.00 72 THR A CA 1
ATOM 547 C C . THR A 1 72 ? 8.092 14.077 1.625 1.00 88.00 72 THR A C 1
ATOM 549 O O . THR A 1 72 ? 8.124 15.142 2.236 1.00 88.00 72 THR A O 1
ATOM 552 N N . LYS A 1 73 ? 8.972 13.098 1.845 1.00 86.81 73 LYS A N 1
ATOM 553 C CA . LYS A 1 73 ? 10.150 13.199 2.713 1.00 86.81 73 LYS A CA 1
ATOM 554 C C . LYS A 1 73 ? 11.351 12.525 2.054 1.00 86.81 73 LYS A C 1
ATOM 556 O O . LYS A 1 73 ? 11.210 11.561 1.306 1.00 86.81 73 LYS A O 1
ATOM 561 N N . GLU A 1 74 ? 12.542 13.043 2.315 1.00 89.56 74 GLU A N 1
ATOM 562 C CA . GLU A 1 74 ? 13.786 12.438 1.842 1.00 89.56 74 GLU A CA 1
ATOM 563 C C . GLU A 1 74 ? 14.318 11.420 2.852 1.00 89.56 74 GLU A C 1
ATOM 565 O O . GLU A 1 74 ? 14.304 11.661 4.061 1.00 89.56 74 GLU A O 1
ATOM 570 N N . PHE A 1 75 ? 14.809 10.295 2.342 1.00 85.56 75 PHE A N 1
ATOM 571 C CA . PHE A 1 75 ? 15.457 9.243 3.113 1.00 85.56 75 PHE A CA 1
ATOM 572 C C . PHE A 1 75 ? 16.807 8.895 2.488 1.00 85.56 75 PHE A C 1
ATOM 574 O O . PHE A 1 75 ? 16.967 8.907 1.266 1.00 85.56 75 PHE A O 1
ATOM 581 N N . SER A 1 76 ? 17.774 8.563 3.336 1.00 86.81 76 SER A N 1
ATOM 582 C CA . SER A 1 76 ? 19.068 8.020 2.929 1.00 86.81 76 SER A CA 1
ATOM 583 C C . SER A 1 76 ? 19.159 6.596 3.453 1.00 86.81 76 SER A C 1
ATOM 585 O O . SER A 1 76 ? 19.118 6.387 4.662 1.00 86.81 76 SER A O 1
ATOM 587 N N . PHE A 1 77 ? 19.263 5.634 2.547 1.00 84.44 77 PHE A N 1
ATOM 588 C CA . PHE A 1 77 ? 19.408 4.222 2.863 1.00 84.44 77 PHE A CA 1
ATOM 589 C C . PHE A 1 77 ? 20.855 3.805 2.605 1.00 84.44 77 PHE A C 1
ATOM 591 O O . PHE A 1 77 ? 21.402 4.006 1.516 1.00 84.44 77 PHE A O 1
ATOM 598 N N . ASP A 1 78 ? 21.493 3.227 3.612 1.00 81.31 78 ASP A N 1
ATOM 599 C CA . ASP A 1 78 ? 22.862 2.716 3.536 1.00 81.31 78 ASP A CA 1
ATOM 600 C C . ASP A 1 78 ? 22.933 1.289 2.955 1.00 81.31 78 ASP A C 1
ATOM 602 O O . ASP A 1 78 ? 24.022 0.803 2.642 1.00 81.31 78 ASP A O 1
ATOM 606 N N . GLY A 1 79 ? 21.775 0.655 2.728 1.00 73.88 79 GLY A N 1
ATOM 607 C CA . GLY A 1 79 ? 21.641 -0.734 2.288 1.00 73.88 79 GLY A CA 1
ATOM 608 C C . GLY A 1 79 ? 21.560 -1.727 3.450 1.00 73.88 79 GLY A C 1
ATOM 609 O O . GLY A 1 79 ? 21.283 -2.905 3.222 1.00 73.88 79 GLY A O 1
ATOM 610 N N . ALA A 1 80 ? 21.774 -1.272 4.687 1.00 73.19 80 ALA A N 1
ATOM 611 C CA . ALA A 1 80 ? 21.490 -2.040 5.884 1.00 73.19 80 ALA A CA 1
ATOM 612 C C . ALA A 1 80 ? 20.043 -1.782 6.327 1.00 73.19 80 ALA A C 1
ATOM 614 O O . ALA A 1 80 ? 19.483 -0.702 6.157 1.00 73.19 80 ALA A O 1
ATOM 615 N N . ARG A 1 81 ? 19.416 -2.788 6.941 1.00 68.75 81 ARG A N 1
ATOM 616 C CA . ARG A 1 81 ? 18.092 -2.661 7.577 1.00 68.75 81 ARG A CA 1
ATOM 617 C C . ARG A 1 81 ? 18.227 -2.001 8.960 1.00 68.75 81 ARG A C 1
ATOM 619 O O . ARG A 1 81 ? 17.841 -2.577 9.977 1.00 68.75 81 ARG A O 1
ATOM 626 N N . GLY A 1 82 ? 18.908 -0.856 8.988 1.00 64.06 82 GLY A N 1
ATOM 627 C CA . GLY A 1 82 ? 19.346 -0.168 10.201 1.00 64.06 82 GLY A CA 1
ATOM 628 C C . GLY A 1 82 ? 18.334 0.834 10.755 1.00 64.06 82 GLY A C 1
ATOM 629 O O . GLY A 1 82 ? 18.404 1.157 11.936 1.00 64.06 82 GLY A O 1
ATOM 630 N N . LEU A 1 83 ? 17.381 1.307 9.946 1.00 69.00 83 LEU A N 1
ATOM 631 C CA . LEU A 1 83 ? 16.286 2.153 10.422 1.00 69.00 83 LEU A CA 1
ATOM 632 C C . LEU A 1 83 ? 15.135 1.244 10.845 1.00 69.00 83 LEU A C 1
ATOM 634 O O . LEU A 1 83 ? 14.586 0.519 10.018 1.00 69.00 83 LEU A O 1
ATOM 638 N N . GLY A 1 84 ? 14.750 1.259 12.116 1.00 70.06 84 GLY A N 1
ATOM 639 C CA . GLY A 1 84 ? 13.608 0.471 12.556 1.00 70.06 84 GLY A CA 1
ATOM 640 C C . GLY A 1 84 ? 12.266 1.074 12.099 1.00 70.06 84 GLY A C 1
ATOM 641 O O . GLY A 1 84 ? 12.206 2.202 11.578 1.00 70.06 84 GLY A O 1
ATOM 642 N N . PRO A 1 85 ? 11.155 0.339 12.288 1.00 70.75 85 PRO A N 1
ATOM 643 C CA . PRO A 1 85 ? 9.806 0.792 11.936 1.00 70.75 85 PRO A CA 1
ATOM 644 C C . PRO A 1 85 ? 9.387 2.120 12.594 1.00 70.75 85 PRO A C 1
ATOM 646 O O . PRO A 1 85 ? 8.537 2.833 12.061 1.00 70.75 85 PRO A O 1
ATOM 649 N N . GLU A 1 86 ? 9.999 2.504 13.717 1.00 73.50 86 GLU A N 1
ATOM 650 C CA . GLU A 1 86 ? 9.746 3.762 14.428 1.00 73.50 86 GLU A CA 1
ATOM 651 C C . GLU A 1 86 ? 10.009 5.015 13.579 1.00 73.50 86 GLU A C 1
ATOM 653 O O . GLU A 1 86 ? 9.380 6.057 13.791 1.00 73.50 86 GLU A O 1
ATOM 658 N N . HIS A 1 87 ? 10.882 4.923 12.574 1.00 76.25 87 HIS A N 1
ATOM 659 C CA . HIS A 1 87 ? 11.124 6.013 11.630 1.00 76.25 87 HIS A CA 1
ATOM 660 C C . HIS A 1 87 ? 9.910 6.262 10.731 1.00 76.25 87 HIS A C 1
ATOM 662 O O . HIS A 1 87 ? 9.548 7.417 10.477 1.00 76.25 87 HIS A O 1
ATOM 668 N N . LEU A 1 88 ? 9.252 5.185 10.291 1.00 76.88 88 LEU A N 1
ATOM 669 C CA . LEU A 1 88 ? 7.995 5.270 9.557 1.00 76.88 88 LEU A CA 1
ATOM 670 C C . LEU A 1 88 ? 6.879 5.782 10.472 1.00 76.88 88 LEU A C 1
ATOM 672 O O . LEU A 1 88 ? 6.150 6.684 10.072 1.00 76.88 88 LEU A O 1
ATOM 676 N N . THR A 1 89 ? 6.797 5.295 11.714 1.00 79.00 89 THR A N 1
ATOM 677 C CA . THR A 1 89 ? 5.850 5.808 12.719 1.00 79.00 89 THR A CA 1
ATOM 678 C C . THR A 1 89 ? 6.008 7.309 12.934 1.00 79.00 89 THR A C 1
ATOM 680 O O . THR A 1 89 ? 5.024 8.040 12.939 1.00 79.00 89 THR A O 1
ATOM 683 N N . THR A 1 90 ? 7.242 7.797 13.069 1.00 80.62 90 THR A N 1
ATOM 684 C CA . THR A 1 90 ? 7.529 9.226 13.258 1.00 80.62 90 THR A CA 1
ATOM 685 C C . THR A 1 90 ? 7.133 10.037 12.027 1.00 80.62 90 THR A C 1
ATOM 687 O O . THR A 1 90 ? 6.559 11.119 12.150 1.00 80.62 90 THR A O 1
ATOM 690 N N . PHE A 1 91 ? 7.402 9.512 10.827 1.00 82.00 91 PHE A N 1
ATOM 691 C CA . PHE A 1 91 ? 6.971 10.145 9.585 1.00 82.00 91 PHE A CA 1
ATOM 692 C C . PHE A 1 91 ? 5.443 10.220 9.496 1.00 82.00 91 PHE A C 1
ATOM 694 O O . PHE A 1 91 ? 4.917 11.303 9.268 1.00 82.00 91 PHE A O 1
ATOM 701 N N . LEU A 1 92 ? 4.735 9.124 9.763 1.00 80.44 92 LEU A N 1
ATOM 702 C CA . LEU A 1 92 ? 3.273 9.086 9.793 1.00 80.44 92 LEU A CA 1
ATOM 703 C C . LEU A 1 92 ? 2.699 10.024 10.851 1.00 80.44 92 LEU A C 1
ATOM 705 O O . LEU A 1 92 ? 1.790 10.793 10.563 1.00 80.44 92 LEU A O 1
ATOM 709 N N . GLN A 1 93 ? 3.257 10.019 12.061 1.00 83.69 93 GLN A N 1
ATOM 710 C CA . GLN A 1 93 ? 2.799 10.883 13.143 1.00 83.69 93 GLN A CA 1
ATOM 711 C C . GLN A 1 93 ? 2.933 12.366 12.789 1.00 83.69 93 GLN A C 1
ATOM 713 O O . GLN A 1 93 ? 2.094 13.152 13.217 1.00 83.69 93 GLN A O 1
ATOM 718 N N . SER A 1 94 ? 3.933 12.745 11.985 1.00 79.12 94 SER A N 1
ATOM 719 C CA . SER A 1 94 ? 4.082 14.127 11.508 1.00 79.12 94 SER A CA 1
ATOM 720 C C . SER A 1 94 ? 2.954 14.587 10.574 1.00 79.12 94 SER A C 1
ATOM 722 O O . SER A 1 94 ? 2.813 15.783 10.350 1.00 79.12 94 SER A O 1
ATOM 724 N N . LEU A 1 95 ? 2.148 13.660 10.044 1.00 77.31 95 LEU A N 1
ATOM 725 C CA . LEU A 1 95 ? 1.027 13.950 9.144 1.00 77.31 95 LEU A CA 1
ATOM 726 C C . LEU A 1 95 ? -0.285 14.178 9.895 1.00 77.31 95 LEU A C 1
ATOM 728 O O . LEU A 1 95 ? -1.202 14.801 9.365 1.00 77.31 95 LEU A O 1
ATOM 732 N N . PHE A 1 96 ? -0.406 13.634 11.107 1.00 82.25 96 PHE A N 1
ATOM 733 C CA . PHE A 1 96 ? -1.681 13.548 11.807 1.00 82.25 96 PHE A CA 1
ATOM 734 C C . PHE A 1 96 ? -1.699 14.433 13.054 1.00 82.25 96 PHE A C 1
ATOM 736 O O . PHE A 1 96 ? -0.816 14.307 13.907 1.00 82.25 96 PHE A O 1
ATOM 743 N N . PRO A 1 97 ? -2.718 15.297 13.209 1.00 75.12 97 PRO A N 1
ATOM 744 C CA . PRO A 1 97 ? -2.837 16.140 14.387 1.00 75.12 97 PRO A CA 1
ATOM 745 C C . PRO A 1 97 ? -3.120 15.299 15.635 1.00 75.12 97 PRO A C 1
ATOM 747 O O . PRO A 1 97 ? -3.959 14.392 15.620 1.00 75.12 97 PRO A O 1
ATOM 750 N N . THR A 1 98 ? -2.466 15.662 16.735 1.00 83.44 98 THR A N 1
ATOM 751 C CA . THR A 1 98 ? -2.744 15.141 18.085 1.00 83.44 98 THR A CA 1
ATOM 752 C C . THR A 1 98 ? -3.408 16.172 18.994 1.00 83.44 98 THR A C 1
ATOM 754 O O . THR A 1 98 ? -3.726 15.858 20.133 1.00 83.44 98 THR A O 1
ATOM 757 N N . GLU A 1 99 ? -3.626 17.387 18.496 1.00 84.69 99 GLU A N 1
ATOM 758 C CA . GLU A 1 99 ? -4.207 18.514 19.222 1.00 84.69 99 GLU A CA 1
ATOM 759 C C . GLU A 1 99 ? -4.963 19.443 18.261 1.00 84.69 99 GLU A C 1
ATOM 761 O O . GLU A 1 99 ? -5.003 19.219 17.043 1.00 84.69 99 GLU A O 1
ATOM 766 N N . ARG A 1 100 ? -5.571 20.501 18.807 1.00 81.25 100 ARG A N 1
ATOM 767 C CA . ARG A 1 100 ? -6.241 21.525 18.006 1.00 81.25 100 ARG A CA 1
ATOM 768 C C . ARG A 1 100 ? -5.221 22.247 17.125 1.00 81.25 100 ARG A C 1
ATOM 770 O O . ARG A 1 100 ? -4.319 22.908 17.621 1.00 81.25 100 ARG A O 1
ATOM 777 N N . GLY A 1 101 ? -5.426 22.184 15.815 1.00 72.94 101 GLY A N 1
ATOM 778 C CA . GLY A 1 101 ? -4.540 22.795 14.830 1.00 72.94 101 GLY A CA 1
ATOM 779 C C . GLY A 1 101 ? -5.237 23.056 13.493 1.00 72.94 101 GLY A C 1
ATOM 780 O O . GLY A 1 101 ? -6.427 22.731 13.346 1.00 72.94 101 GLY A O 1
ATOM 781 N N . PRO A 1 102 ? -4.515 23.658 12.531 1.00 73.00 102 PRO A N 1
ATOM 782 C CA . PRO A 1 102 ? -5.051 23.975 11.213 1.00 73.00 102 PRO A CA 1
ATOM 783 C C . PRO A 1 102 ? -5.549 22.712 10.498 1.00 73.00 102 PRO A C 1
ATOM 785 O O . PRO A 1 102 ? -5.031 21.615 10.695 1.00 73.00 102 PRO A O 1
ATOM 788 N N . GLU A 1 103 ? -6.583 22.857 9.666 1.00 79.62 103 GLU A N 1
ATOM 789 C CA . GLU A 1 103 ? -7.119 21.735 8.870 1.00 79.62 103 GLU A CA 1
ATOM 790 C C . GLU A 1 103 ? -6.226 21.375 7.675 1.00 79.62 103 GLU A C 1
ATOM 792 O O . GLU A 1 103 ? -6.479 20.396 6.978 1.00 79.62 103 GLU A O 1
ATOM 797 N N . PHE A 1 104 ? -5.189 22.178 7.453 1.00 80.56 104 PHE A N 1
ATOM 798 C CA . PHE A 1 104 ? -4.245 22.089 6.356 1.00 80.56 104 PHE A CA 1
ATOM 799 C C . PHE A 1 104 ? -2.828 22.090 6.927 1.00 80.56 104 PHE A C 1
ATOM 801 O O . PHE A 1 104 ? -2.545 22.815 7.885 1.00 80.56 104 PHE A O 1
ATOM 808 N N . ASP A 1 105 ? -1.947 21.282 6.342 1.00 70.56 105 ASP A N 1
ATOM 809 C CA . ASP A 1 105 ? -0.526 21.309 6.666 1.00 70.56 105 ASP A CA 1
ATOM 810 C C . ASP A 1 105 ? 0.054 22.691 6.312 1.00 70.56 105 ASP A C 1
ATOM 812 O O . ASP A 1 105 ? -0.177 23.199 5.212 1.00 70.56 105 ASP A O 1
ATOM 816 N N . PRO A 1 106 ? 0.788 23.333 7.231 1.00 67.19 106 PRO A N 1
ATOM 817 C CA . PRO A 1 106 ? 1.273 24.696 7.035 1.00 67.19 106 PRO A CA 1
ATOM 818 C C . PRO A 1 106 ? 2.419 24.810 6.015 1.00 67.19 106 PRO A C 1
ATOM 820 O O . PRO A 1 106 ? 2.764 25.925 5.634 1.00 67.19 106 PRO A O 1
ATOM 823 N N . VAL A 1 107 ? 3.029 23.698 5.589 1.00 69.44 107 VAL A N 1
ATOM 824 C CA . VAL A 1 107 ? 4.168 23.680 4.657 1.00 69.44 107 VAL A CA 1
ATOM 825 C C . VAL A 1 107 ? 3.702 23.506 3.213 1.00 69.44 107 VAL A C 1
ATOM 827 O O . VAL A 1 107 ? 4.182 24.216 2.334 1.00 69.44 107 VAL A O 1
ATOM 830 N N . ASP A 1 108 ? 2.783 22.575 2.954 1.00 74.25 108 ASP A N 1
ATOM 831 C CA . ASP A 1 108 ? 2.315 22.253 1.596 1.00 74.25 108 ASP A CA 1
ATOM 832 C C . ASP A 1 108 ? 0.820 22.540 1.357 1.00 74.25 108 ASP A C 1
ATOM 834 O O . ASP A 1 108 ? 0.324 22.344 0.244 1.00 74.25 108 ASP A O 1
ATOM 838 N N . GLY A 1 109 ? 0.100 23.038 2.369 1.00 78.44 109 GLY A N 1
ATOM 839 C CA . GLY A 1 109 ? -1.315 23.401 2.277 1.00 78.44 109 GLY A CA 1
ATOM 840 C C . GLY A 1 109 ? -2.250 22.202 2.119 1.00 78.44 109 GLY A C 1
ATOM 841 O O . GLY A 1 109 ? -3.410 22.378 1.744 1.00 78.44 109 GLY A O 1
ATOM 842 N N . LYS A 1 110 ? -1.776 20.972 2.351 1.00 84.88 110 LYS A N 1
ATOM 843 C CA . LYS A 1 110 ? -2.558 19.755 2.101 1.00 84.88 110 LYS A CA 1
ATOM 844 C C . LYS A 1 110 ? -3.491 19.421 3.272 1.00 84.88 110 LYS A C 1
ATOM 846 O O . LYS A 1 110 ? -3.080 19.511 4.429 1.00 84.88 110 LYS A O 1
ATOM 851 N N . PRO A 1 111 ? -4.730 18.960 3.018 1.00 87.25 111 PRO A N 1
ATOM 852 C CA . PRO A 1 111 ? -5.697 18.652 4.070 1.00 87.25 111 PRO A CA 1
ATOM 853 C C . PRO A 1 111 ? -5.487 17.249 4.672 1.00 87.25 111 PRO A C 1
ATOM 855 O O . PRO A 1 111 ? -6.389 16.414 4.627 1.00 87.25 111 PRO A O 1
ATOM 858 N N . PHE A 1 112 ? -4.317 16.958 5.253 1.00 82.31 112 PHE A N 1
ATOM 859 C CA . PHE A 1 112 ? -4.033 15.659 5.901 1.00 82.31 112 PHE A CA 1
ATOM 860 C C . PHE A 1 112 ? -5.076 15.186 6.916 1.00 82.31 112 PHE A C 1
ATOM 862 O O . PHE A 1 112 ? -5.394 13.995 6.912 1.00 82.31 112 PHE A O 1
ATOM 869 N N . PRO A 1 113 ? -5.692 16.059 7.735 1.00 85.31 113 PRO A N 1
ATOM 870 C CA . PRO A 1 113 ? -6.762 15.641 8.634 1.00 85.31 113 PRO A CA 1
ATOM 871 C C . PRO A 1 113 ? -7.971 15.005 7.928 1.00 85.31 113 PRO A C 1
ATOM 873 O O . PRO A 1 113 ? -8.737 14.306 8.587 1.00 85.31 113 PRO A O 1
ATOM 876 N N . LYS A 1 114 ? -8.147 15.194 6.610 1.00 89.81 114 LYS A N 1
ATOM 877 C CA . LYS A 1 114 ? -9.196 14.530 5.821 1.00 89.81 114 LYS A CA 1
ATOM 878 C C . LYS A 1 114 ? -9.052 13.005 5.837 1.00 89.81 114 LYS A C 1
ATOM 880 O O . LYS A 1 114 ? -10.065 12.321 5.907 1.00 89.81 114 LYS A O 1
ATOM 885 N N . VAL A 1 115 ? -7.822 12.489 5.871 1.00 91.38 115 VAL A N 1
ATOM 886 C CA . VAL A 1 115 ? -7.519 11.046 5.971 1.00 91.38 115 VAL A CA 1
ATOM 887 C C . VAL A 1 115 ? -8.132 10.436 7.235 1.00 91.38 115 VAL A C 1
ATOM 889 O O . VAL A 1 115 ? -8.629 9.313 7.239 1.00 91.38 115 VAL A O 1
ATOM 892 N N . LEU A 1 116 ? -8.191 11.209 8.327 1.00 92.12 116 LEU A N 1
ATOM 893 C CA . LEU A 1 116 ? -8.767 10.744 9.591 1.00 92.12 116 LEU A CA 1
ATOM 894 C C . LEU A 1 116 ? -10.276 10.482 9.512 1.00 92.12 116 LEU A C 1
ATOM 896 O O . LEU A 1 116 ? -10.804 9.802 10.388 1.00 92.12 116 LEU A O 1
ATOM 900 N N . LYS A 1 117 ? -10.966 10.963 8.468 1.00 90.62 117 LYS A N 1
ATOM 901 C CA . LYS A 1 117 ? -12.379 10.645 8.214 1.00 90.62 117 LYS A CA 1
ATOM 902 C C . LYS A 1 117 ? -12.601 9.208 7.759 1.00 90.62 117 LYS A C 1
ATOM 904 O O . LYS A 1 117 ? -13.729 8.746 7.817 1.00 90.62 117 LYS A O 1
ATOM 909 N N . HIS A 1 118 ? -11.548 8.502 7.357 1.00 93.38 118 HIS A N 1
ATOM 910 C CA . HIS A 1 118 ? -11.617 7.099 6.958 1.00 93.38 118 HIS A CA 1
ATOM 911 C C . HIS A 1 118 ? -11.207 6.154 8.101 1.00 93.38 118 HIS A C 1
ATOM 913 O O . HIS A 1 118 ? -10.953 4.974 7.883 1.00 93.38 118 HIS A O 1
ATOM 919 N N . VAL A 1 119 ? -11.096 6.647 9.338 1.00 94.69 119 VAL A N 1
ATOM 920 C CA . VAL A 1 119 ? -10.814 5.793 10.499 1.00 94.69 119 VAL A CA 1
ATOM 921 C C . VAL A 1 119 ? -12.077 5.057 10.926 1.00 94.69 119 VAL A C 1
ATOM 923 O O . VAL A 1 119 ? -13.104 5.679 11.184 1.00 94.69 119 VAL A O 1
ATOM 926 N N . VAL A 1 120 ? -11.963 3.740 11.079 1.00 94.88 120 VAL A N 1
ATOM 927 C CA . VAL A 1 120 ? -13.044 2.857 11.530 1.00 94.88 120 VAL A CA 1
ATOM 928 C C . VAL A 1 120 ? -12.653 2.140 12.818 1.00 94.88 120 VAL A C 1
ATOM 930 O O . VAL A 1 120 ? -11.474 1.893 13.093 1.00 94.88 120 VAL A O 1
ATOM 933 N N . GLN A 1 121 ? -13.648 1.796 13.625 1.00 93.81 121 GLN A N 1
ATOM 934 C CA . GLN A 1 121 ? -13.496 0.959 14.811 1.00 93.81 121 GLN A CA 1
ATOM 935 C C . GLN A 1 121 ? -13.773 -0.514 14.471 1.00 93.81 121 GLN A C 1
ATOM 937 O O . GLN A 1 121 ? -14.635 -0.796 13.653 1.00 93.81 121 GLN A O 1
ATOM 942 N N . GLY A 1 122 ? -13.118 -1.471 15.139 1.00 92.12 122 GLY A N 1
ATOM 943 C CA . GLY A 1 122 ? -13.281 -2.919 14.914 1.00 92.12 122 GLY A CA 1
ATOM 944 C C . GLY A 1 122 ? -14.732 -3.427 14.892 1.00 92.12 122 GLY A C 1
ATOM 945 O O . GLY A 1 122 ? -15.065 -4.367 14.177 1.00 92.12 122 GLY A O 1
ATOM 946 N N . ARG A 1 123 ? -15.624 -2.799 15.658 1.00 91.38 123 ARG A N 1
ATOM 947 C CA . ARG A 1 123 ? -17.054 -3.134 15.724 1.00 91.38 123 ARG A CA 1
ATOM 948 C C . ARG A 1 123 ? -17.923 -2.365 14.714 1.00 91.38 123 ARG A C 1
ATOM 950 O O . ARG A 1 123 ? -19.146 -2.450 14.786 1.00 91.38 123 ARG A O 1
ATOM 957 N N . ALA A 1 124 ? -17.329 -1.568 13.833 1.00 91.06 124 ALA A N 1
ATOM 958 C CA . ALA A 1 124 ? -18.067 -0.743 12.887 1.00 91.06 124 ALA A CA 1
ATOM 959 C C . ALA A 1 124 ? -19.046 -1.588 12.061 1.00 91.06 124 ALA A C 1
ATOM 961 O O . ALA A 1 124 ? -18.701 -2.677 11.585 1.00 91.06 124 ALA A O 1
ATOM 962 N N . SER A 1 125 ? -20.274 -1.083 11.922 1.00 84.44 125 SER A N 1
ATOM 963 C CA . SER A 1 125 ? -21.308 -1.697 11.085 1.00 84.44 125 SER A CA 1
ATOM 964 C C . SER A 1 125 ? -21.137 -1.345 9.612 1.00 84.44 125 SER A C 1
ATOM 966 O O . SER A 1 125 ? -21.646 -2.080 8.771 1.00 84.44 125 SER A O 1
ATOM 968 N N . GLN A 1 126 ? -20.398 -0.272 9.319 1.00 83.56 126 GLN A N 1
ATOM 969 C CA . GLN A 1 126 ? -20.016 0.154 7.978 1.00 83.56 126 GLN A CA 1
ATOM 970 C C . GLN A 1 126 ? -18.532 0.511 7.926 1.00 83.56 126 GLN A C 1
ATOM 972 O O . GLN A 1 126 ? -17.961 1.014 8.894 1.00 83.56 126 GLN A O 1
ATOM 977 N N . VAL A 1 127 ? -17.920 0.282 6.768 1.00 86.06 127 VAL A N 1
ATOM 978 C CA . VAL A 1 127 ? -16.585 0.782 6.435 1.00 86.06 127 VAL A CA 1
ATOM 979 C C . VAL A 1 127 ? -16.647 1.621 5.150 1.00 86.06 127 VAL A C 1
ATOM 981 O O . VAL A 1 127 ? -17.489 1.342 4.286 1.00 86.06 127 VAL A O 1
ATOM 984 N N . PRO A 1 128 ? -15.775 2.634 4.978 1.00 81.88 128 PRO A N 1
ATOM 985 C CA . PRO A 1 128 ? -15.698 3.395 3.736 1.00 81.88 128 PRO A CA 1
ATOM 986 C C . PRO A 1 128 ? -15.514 2.476 2.519 1.00 81.88 128 PRO A C 1
ATOM 988 O O . PRO A 1 128 ? -14.645 1.604 2.505 1.00 81.88 128 PRO A O 1
ATOM 991 N N . GLY A 1 129 ? -16.348 2.657 1.492 1.00 71.94 129 GLY A N 1
ATOM 992 C CA . GLY A 1 129 ? -16.328 1.821 0.284 1.00 71.94 129 GLY A CA 1
ATOM 993 C C . GLY A 1 129 ? -17.046 0.467 0.403 1.00 71.94 129 GLY A C 1
ATOM 994 O O . GLY A 1 129 ? -17.066 -0.278 -0.574 1.00 71.94 129 GLY A O 1
ATOM 995 N N . GLY A 1 130 ? -17.676 0.169 1.545 1.00 72.88 130 GLY A N 1
ATOM 996 C CA . GLY A 1 130 ? -18.416 -1.073 1.783 1.00 72.88 130 GLY A CA 1
ATOM 997 C C . GLY A 1 130 ? -17.537 -2.241 2.252 1.00 72.88 130 GLY A C 1
ATOM 998 O O . GLY A 1 130 ? -16.315 -2.222 2.122 1.00 72.88 130 GLY A O 1
ATOM 999 N N . GLY A 1 131 ? -18.176 -3.261 2.830 1.00 69.94 131 GLY A N 1
ATOM 1000 C CA . GLY A 1 131 ? -17.522 -4.422 3.445 1.00 69.94 131 GLY A CA 1
ATOM 1001 C C . GLY A 1 131 ? -17.883 -4.584 4.922 1.00 69.94 131 GLY A C 1
ATOM 1002 O O . GLY A 1 131 ? -18.458 -3.684 5.534 1.00 69.94 131 GLY A O 1
ATOM 1003 N N . ASP A 1 132 ? -17.526 -5.733 5.495 1.00 68.94 132 ASP A N 1
ATOM 1004 C CA . ASP A 1 132 ? -17.826 -6.042 6.890 1.00 68.94 132 ASP A CA 1
ATOM 1005 C C . ASP A 1 132 ? -16.557 -6.065 7.744 1.00 68.94 132 ASP A C 1
ATOM 1007 O O . ASP A 1 132 ? -15.634 -6.835 7.473 1.00 68.94 132 ASP A O 1
ATOM 1011 N N . LEU A 1 133 ? -16.565 -5.307 8.842 1.00 82.69 133 LEU A N 1
ATOM 1012 C CA . LEU A 1 133 ? -15.639 -5.500 9.958 1.00 82.69 133 LEU A CA 1
ATOM 1013 C C . LEU A 1 133 ? -16.383 -6.179 11.121 1.00 82.69 133 LEU A C 1
ATOM 1015 O O . LEU A 1 133 ? -16.134 -7.346 11.404 1.00 82.69 133 LEU A O 1
ATOM 1019 N N . GLN A 1 134 ? -17.376 -5.508 11.723 1.00 86.75 134 GLN A N 1
ATOM 1020 C CA . GLN A 1 134 ? -18.361 -6.090 12.658 1.00 86.75 134 GLN A CA 1
ATOM 1021 C C . GLN A 1 134 ? -17.793 -7.112 13.664 1.00 86.75 134 GLN A C 1
ATOM 1023 O O . GLN A 1 134 ? -18.379 -8.171 13.905 1.00 86.75 134 GLN A O 1
ATOM 1028 N N . ILE A 1 135 ? -16.632 -6.823 14.256 1.00 90.62 135 ILE A N 1
ATOM 1029 C CA . ILE A 1 135 ? -15.994 -7.768 15.169 1.00 90.62 135 ILE A CA 1
ATOM 1030 C C . ILE A 1 135 ? -16.763 -7.782 16.504 1.00 90.62 135 ILE A C 1
ATOM 1032 O O . ILE A 1 135 ? -16.966 -6.713 17.089 1.00 90.62 135 ILE A O 1
ATOM 1036 N N . PRO A 1 136 ? -17.200 -8.955 17.007 1.00 88.31 136 PRO A N 1
ATOM 1037 C CA . PRO A 1 136 ? -18.000 -9.041 18.228 1.00 88.31 136 PRO A CA 1
ATOM 1038 C C . PRO A 1 136 ? -17.311 -8.501 19.492 1.00 88.31 136 PRO A C 1
ATOM 1040 O O . PRO A 1 136 ? -16.119 -8.713 19.708 1.00 88.31 136 PRO A O 1
ATOM 1043 N N . ASP A 1 137 ? -18.104 -7.901 20.391 1.00 88.31 137 ASP A N 1
ATOM 1044 C CA . ASP A 1 137 ? -17.648 -7.268 21.649 1.00 88.31 137 ASP A CA 1
ATOM 1045 C C . ASP A 1 137 ? -16.914 -8.202 22.619 1.00 88.31 137 ASP A C 1
ATOM 1047 O O . ASP A 1 137 ? -16.218 -7.733 23.519 1.00 88.31 137 ASP A O 1
ATOM 1051 N N . VAL A 1 138 ? -17.089 -9.518 22.467 1.00 85.94 138 VAL A N 1
ATOM 1052 C CA . VAL A 1 138 ? -16.385 -10.523 23.277 1.00 85.94 138 VAL A CA 1
ATOM 1053 C C . VAL A 1 138 ? -14.870 -10.479 23.056 1.00 85.94 138 VAL A C 1
ATOM 1055 O O . VAL A 1 138 ? -14.118 -10.962 23.899 1.00 85.94 138 VAL A O 1
ATOM 1058 N N . TRP A 1 139 ? -14.403 -9.871 21.959 1.00 89.62 139 TRP A N 1
ATOM 1059 C CA . TRP A 1 139 ? -12.986 -9.722 21.656 1.00 89.62 139 TRP A CA 1
ATOM 1060 C C . TRP A 1 139 ? -12.500 -8.277 21.807 1.00 89.62 139 TRP A C 1
ATOM 1062 O O . TRP A 1 139 ? -13.082 -7.331 21.280 1.00 89.62 139 TRP A O 1
ATOM 1072 N N . GLN A 1 140 ? -11.361 -8.107 22.482 1.00 85.00 140 GLN A N 1
ATOM 1073 C CA . GLN A 1 140 ? -10.791 -6.799 22.832 1.00 85.00 140 GLN A CA 1
ATOM 1074 C C . GLN A 1 140 ? -10.530 -5.867 21.637 1.00 85.00 140 GLN A C 1
ATOM 1076 O O . GLN A 1 140 ? -10.633 -4.645 21.769 1.00 85.00 140 GLN A O 1
ATOM 1081 N N . GLY A 1 141 ? -10.213 -6.413 20.459 1.00 86.38 141 GLY A N 1
ATOM 1082 C CA . GLY A 1 141 ? -9.959 -5.601 19.271 1.00 86.38 141 GLY A CA 1
ATOM 1083 C C . GLY A 1 141 ? -11.219 -4.991 18.648 1.00 86.38 141 GLY A C 1
ATOM 1084 O O . GLY A 1 141 ? -11.095 -4.095 17.819 1.00 86.38 141 GLY A O 1
ATOM 1085 N N . ALA A 1 142 ? -12.427 -5.353 19.103 1.00 89.50 142 ALA A N 1
ATOM 1086 C CA . ALA A 1 142 ? -13.670 -4.700 18.680 1.00 89.50 142 ALA A CA 1
ATOM 1087 C C . ALA A 1 142 ? -13.681 -3.187 18.986 1.00 89.50 142 ALA A C 1
ATOM 1089 O O . ALA A 1 142 ? -14.287 -2.407 18.258 1.00 89.50 142 ALA A O 1
ATOM 1090 N N . ARG A 1 143 ? -12.972 -2.749 20.037 1.00 90.94 143 ARG A N 1
ATOM 1091 C CA . ARG A 1 143 ? -12.873 -1.330 20.438 1.00 90.94 143 ARG A CA 1
ATOM 1092 C C . ARG A 1 143 ? -11.705 -0.583 19.794 1.00 90.94 143 ARG A C 1
ATOM 1094 O O . ARG A 1 143 ? -11.571 0.621 19.996 1.00 90.94 143 ARG A O 1
ATOM 1101 N N . GLN A 1 144 ? -10.837 -1.290 19.077 1.00 93.06 144 GLN A N 1
ATOM 1102 C CA . GLN A 1 144 ? -9.620 -0.730 18.500 1.00 93.06 144 GLN A CA 1
ATOM 1103 C C . GLN A 1 144 ? -9.892 -0.073 17.142 1.00 93.06 144 GLN A C 1
ATOM 1105 O O . GLN A 1 144 ? -10.880 -0.389 16.487 1.00 93.06 144 GLN A O 1
ATOM 1110 N N . PHE A 1 145 ? -9.005 0.832 16.728 1.00 94.19 145 PHE A N 1
ATOM 1111 C CA . PHE A 1 145 ? -9.155 1.632 15.512 1.00 94.19 145 PHE A CA 1
ATOM 1112 C C . PHE A 1 145 ? -8.164 1.222 14.432 1.00 94.19 145 PHE A C 1
ATOM 1114 O O . PHE A 1 145 ? -7.009 0.899 14.735 1.00 94.19 145 PHE A O 1
ATOM 1121 N N . MET A 1 146 ? -8.596 1.317 13.179 1.00 94.25 146 MET A N 1
ATOM 1122 C CA . MET A 1 146 ? -7.743 1.200 12.003 1.00 94.25 146 MET A CA 1
ATOM 1123 C C . MET A 1 146 ? -8.077 2.283 10.980 1.00 94.25 146 MET A C 1
ATOM 1125 O O . MET A 1 146 ? -9.222 2.718 10.867 1.00 94.25 146 MET A O 1
ATOM 1129 N N . LEU A 1 147 ? -7.069 2.719 10.234 1.00 94.75 147 LEU A N 1
ATOM 1130 C CA . LEU A 1 147 ? -7.268 3.561 9.065 1.00 94.75 147 LEU A CA 1
ATOM 1131 C C . LEU A 1 147 ? -7.793 2.693 7.914 1.00 94.75 147 LEU A C 1
ATOM 1133 O O . LEU A 1 147 ? -7.140 1.722 7.536 1.00 94.75 147 LEU A O 1
ATOM 1137 N N . TRP A 1 148 ? -8.954 3.048 7.369 1.00 94.81 148 TRP A N 1
ATOM 1138 C CA . TRP A 1 148 ? -9.593 2.383 6.234 1.00 94.81 148 TRP A CA 1
ATOM 1139 C C . TRP A 1 148 ? -9.439 3.217 4.957 1.00 94.81 148 TRP A C 1
ATOM 1141 O O . TRP A 1 148 ? -10.408 3.609 4.315 1.00 94.81 148 TRP A O 1
ATOM 1151 N N . GLU A 1 149 ? -8.195 3.537 4.609 1.00 93.31 149 GLU A N 1
ATOM 1152 C CA . GLU A 1 149 ? -7.873 4.320 3.420 1.00 93.31 149 GLU A CA 1
ATOM 1153 C C . GLU A 1 149 ? -6.736 3.670 2.646 1.00 93.31 149 GLU A C 1
ATOM 1155 O O . GLU A 1 149 ? -5.668 3.402 3.193 1.00 93.31 149 GLU A O 1
ATOM 1160 N N . LYS A 1 150 ? -6.939 3.446 1.346 1.00 95.12 150 LYS A N 1
ATOM 1161 C CA . LYS A 1 150 ? -5.857 2.960 0.489 1.00 95.12 150 LYS A CA 1
ATOM 1162 C C . LYS A 1 150 ? -4.734 3.984 0.455 1.00 95.12 150 LYS A C 1
ATOM 1164 O O . LYS A 1 150 ? -4.972 5.182 0.313 1.00 95.12 150 LYS A O 1
ATOM 1169 N N . PHE A 1 151 ? -3.494 3.517 0.488 1.00 95.50 151 PHE A N 1
ATOM 1170 C CA . PHE A 1 151 ? -2.345 4.400 0.333 1.00 95.50 151 PHE A CA 1
ATOM 1171 C C . PHE A 1 151 ? -1.247 3.749 -0.503 1.00 95.50 151 PHE A C 1
ATOM 1173 O O . PHE A 1 151 ? -1.277 2.552 -0.775 1.00 95.50 151 PHE A O 1
ATOM 1180 N N . ALA A 1 152 ? -0.284 4.549 -0.938 1.00 96.19 152 ALA A N 1
ATOM 1181 C CA . ALA A 1 152 ? 0.894 4.088 -1.648 1.00 96.19 152 ALA A CA 1
ATOM 1182 C C . ALA A 1 152 ? 2.159 4.701 -1.048 1.00 96.19 152 ALA A C 1
ATOM 1184 O O . ALA A 1 152 ? 2.164 5.864 -0.642 1.00 96.19 152 ALA A O 1
ATOM 1185 N N . ILE A 1 153 ? 3.241 3.925 -1.032 1.00 94.75 153 ILE A N 1
ATOM 1186 C CA . ILE A 1 153 ? 4.595 4.432 -0.802 1.00 94.75 153 ILE A CA 1
ATOM 1187 C C . ILE A 1 153 ? 5.292 4.476 -2.157 1.00 94.75 153 ILE A C 1
ATOM 1189 O O . ILE A 1 153 ? 5.542 3.440 -2.771 1.00 94.75 153 ILE A O 1
ATOM 1193 N N . ARG A 1 154 ? 5.619 5.680 -2.619 1.00 94.00 154 ARG A N 1
ATOM 1194 C CA . ARG A 1 154 ? 6.326 5.930 -3.873 1.00 94.00 154 ARG A CA 1
ATOM 1195 C C . ARG A 1 154 ? 7.755 6.375 -3.589 1.00 94.00 154 ARG A C 1
ATOM 1197 O O . ARG A 1 154 ? 7.970 7.370 -2.907 1.00 94.00 154 ARG A O 1
ATOM 1204 N N . LEU A 1 155 ? 8.733 5.684 -4.154 1.00 92.50 155 LEU A N 1
ATOM 1205 C CA . LEU A 1 155 ? 10.153 5.972 -4.017 1.00 92.50 155 LEU A CA 1
ATOM 1206 C C . LEU A 1 155 ? 10.733 6.390 -5.363 1.00 92.50 155 LEU A C 1
ATOM 1208 O O . LEU A 1 155 ? 10.532 5.716 -6.374 1.00 92.50 155 LEU A O 1
ATOM 1212 N N . ARG A 1 156 ? 11.489 7.489 -5.359 1.00 91.50 156 ARG A N 1
ATOM 1213 C CA . ARG A 1 156 ? 12.266 7.972 -6.507 1.00 91.50 156 ARG A CA 1
ATOM 1214 C C . ARG A 1 156 ? 13.709 8.267 -6.080 1.00 91.50 156 ARG A C 1
ATOM 1216 O O . ARG A 1 156 ? 13.882 8.958 -5.075 1.00 91.50 156 ARG A O 1
ATOM 1223 N N . PRO A 1 157 ? 14.737 7.780 -6.796 1.00 87.56 157 PRO A N 1
ATOM 1224 C CA . PRO A 1 157 ? 16.136 8.095 -6.503 1.00 87.56 157 PRO A CA 1
ATOM 1225 C C . PRO A 1 157 ? 16.439 9.597 -6.534 1.00 87.56 157 PRO A C 1
ATOM 1227 O O . PRO A 1 157 ? 15.803 10.351 -7.274 1.00 87.56 157 PRO A O 1
ATOM 1230 N N . MET A 1 158 ? 17.445 10.017 -5.764 1.00 83.38 158 MET A N 1
ATOM 1231 C CA . MET A 1 158 ? 17.993 11.371 -5.781 1.00 83.38 158 MET A CA 1
ATOM 1232 C C . MET A 1 158 ? 19.526 11.392 -5.952 1.00 83.38 158 MET A C 1
ATOM 1234 O O . MET A 1 158 ? 20.214 10.640 -5.258 1.00 83.38 158 MET A O 1
ATOM 1238 N N . PRO A 1 159 ? 20.081 12.309 -6.773 1.00 77.50 159 PRO A N 1
ATOM 1239 C CA . PRO A 1 159 ? 19.359 13.187 -7.701 1.00 77.50 159 PRO A CA 1
ATOM 1240 C C . PRO A 1 159 ? 18.579 12.359 -8.730 1.00 77.50 159 PRO A C 1
ATOM 1242 O O . PRO A 1 159 ? 18.953 11.220 -9.004 1.00 77.50 159 PRO A O 1
ATOM 1245 N N . ALA A 1 160 ? 17.472 12.902 -9.246 1.00 61.59 160 ALA A N 1
ATOM 1246 C CA . ALA A 1 160 ? 16.713 12.218 -10.288 1.00 61.59 160 ALA A CA 1
ATOM 1247 C C . ALA A 1 160 ? 17.652 12.020 -11.492 1.00 61.59 160 ALA A C 1
ATOM 1249 O O . ALA A 1 160 ? 18.134 13.020 -12.033 1.00 61.59 160 ALA A O 1
ATOM 1250 N N . PRO A 1 161 ? 17.988 10.776 -11.877 1.00 61.31 161 PRO A N 1
ATOM 1251 C CA . PRO A 1 161 ? 18.792 10.562 -13.066 1.00 61.31 161 PRO A CA 1
ATOM 1252 C C . PRO A 1 161 ? 17.974 10.961 -14.303 1.00 61.31 161 PRO A C 1
ATOM 1254 O O . PRO A 1 161 ? 16.746 11.010 -14.243 1.00 61.31 161 PRO A O 1
ATOM 1257 N N . LEU A 1 162 ? 18.651 11.207 -15.430 1.00 51.59 162 LEU A N 1
ATOM 1258 C CA . LEU A 1 162 ? 17.989 11.409 -16.731 1.00 51.59 162 LEU A CA 1
ATOM 1259 C C . LEU A 1 162 ? 17.076 10.220 -17.1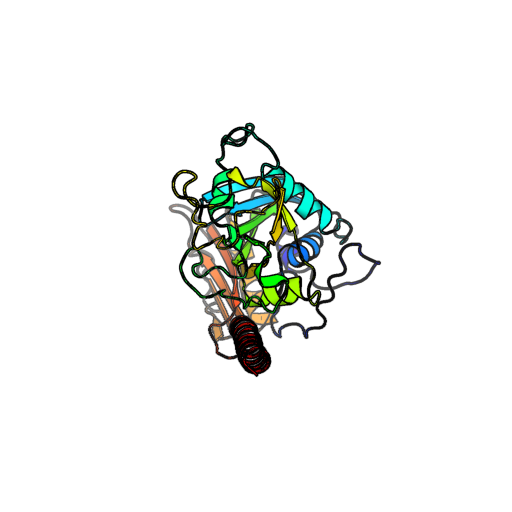00 1.00 51.59 162 LEU A C 1
ATOM 1261 O O . LEU A 1 162 ? 16.055 10.410 -17.748 1.00 51.59 162 LEU A O 1
ATOM 1265 N N . GLU A 1 163 ? 17.421 9.021 -16.619 1.00 58.66 163 GLU A N 1
ATOM 1266 C CA . GLU A 1 163 ? 16.592 7.813 -16.623 1.00 58.66 163 GLU A CA 1
ATOM 1267 C C . GLU A 1 163 ? 16.277 7.435 -15.168 1.00 58.66 163 GLU A C 1
ATOM 1269 O O . GLU A 1 163 ? 17.134 6.926 -14.437 1.00 58.66 163 GLU A O 1
ATOM 1274 N N . GLY A 1 164 ? 15.066 7.739 -14.706 1.00 68.94 164 GLY A N 1
ATOM 1275 C CA . GLY A 1 164 ? 14.669 7.551 -13.312 1.00 68.94 164 GLY A CA 1
ATOM 1276 C C . GLY A 1 164 ? 13.683 6.404 -13.157 1.00 68.94 164 GLY A C 1
ATOM 1277 O O . GLY A 1 164 ? 12.675 6.362 -13.860 1.00 68.94 164 GLY A O 1
ATOM 1278 N N . PHE A 1 165 ? 13.925 5.502 -12.201 1.00 85.50 165 PHE A N 1
ATOM 1279 C CA . PHE A 1 165 ? 12.883 4.564 -11.790 1.00 85.50 165 PHE A CA 1
ATOM 1280 C C . PHE A 1 165 ? 11.997 5.178 -10.699 1.00 85.50 165 PHE A C 1
ATOM 1282 O O . PHE A 1 165 ? 12.450 5.924 -9.828 1.00 85.50 165 PHE A O 1
ATOM 1289 N N . THR A 1 166 ? 10.721 4.832 -10.730 1.00 92.25 166 THR A N 1
ATOM 1290 C CA . THR A 1 166 ? 9.771 4.999 -9.642 1.00 92.25 166 THR A CA 1
ATOM 1291 C C . THR A 1 166 ? 9.390 3.610 -9.148 1.00 92.25 166 THR A C 1
ATOM 1293 O O . THR A 1 166 ? 8.862 2.813 -9.916 1.00 92.25 166 THR A O 1
ATOM 1296 N N . LEU A 1 167 ? 9.609 3.333 -7.865 1.00 94.50 167 LEU A N 1
ATOM 1297 C CA . LEU A 1 167 ? 9.025 2.169 -7.198 1.00 94.50 167 LEU A CA 1
ATOM 1298 C C . LEU A 1 167 ? 7.781 2.620 -6.434 1.00 94.50 167 LEU A C 1
ATOM 1300 O O . LEU A 1 167 ? 7.876 3.506 -5.591 1.00 94.50 167 LEU A O 1
ATOM 1304 N N . THR A 1 168 ? 6.633 2.018 -6.706 1.00 96.75 168 THR A N 1
ATOM 1305 C CA . THR A 1 168 ? 5.372 2.285 -6.010 1.00 96.75 168 THR A CA 1
ATOM 1306 C C . THR A 1 168 ? 4.892 1.002 -5.351 1.00 96.75 168 THR A C 1
ATOM 1308 O O . THR A 1 168 ? 4.687 0.003 -6.032 1.00 96.75 168 THR A O 1
ATOM 1311 N N . VAL A 1 169 ? 4.693 1.021 -4.035 1.00 97.44 169 VAL A N 1
ATOM 1312 C CA . VAL A 1 169 ? 4.038 -0.068 -3.302 1.00 97.44 169 VAL A CA 1
ATOM 1313 C C . VAL A 1 169 ? 2.653 0.406 -2.896 1.00 97.44 169 VAL A C 1
ATOM 1315 O O . VAL A 1 169 ? 2.531 1.346 -2.111 1.00 97.44 169 VAL A O 1
ATOM 1318 N N . ASN A 1 170 ? 1.621 -0.213 -3.460 1.00 97.31 170 ASN A N 1
ATOM 1319 C CA . ASN A 1 170 ? 0.226 0.072 -3.163 1.00 97.31 170 ASN A CA 1
ATOM 1320 C C . ASN A 1 170 ? -0.254 -0.812 -2.016 1.00 97.31 170 ASN A C 1
ATOM 1322 O O . ASN A 1 170 ? 0.012 -2.012 -1.987 1.00 97.31 170 ASN A O 1
ATOM 1326 N N . PHE A 1 171 ? -1.009 -0.212 -1.107 1.00 95.94 171 PHE A N 1
ATOM 1327 C CA . PHE A 1 171 ? -1.573 -0.858 0.064 1.00 95.94 171 PHE A CA 1
ATOM 1328 C C . PHE A 1 171 ? -3.085 -0.700 0.093 1.00 95.94 171 PHE A C 1
ATOM 1330 O O . PHE A 1 171 ? -3.636 0.329 -0.317 1.00 95.94 171 PHE A O 1
ATOM 1337 N N . ARG A 1 172 ? -3.751 -1.702 0.664 1.00 93.31 172 ARG A N 1
ATOM 1338 C CA . ARG A 1 172 ? -5.186 -1.665 0.951 1.00 93.31 172 ARG A CA 1
ATOM 1339 C C . ARG A 1 172 ? -5.475 -2.074 2.395 1.00 93.31 172 ARG A C 1
ATOM 1341 O O . ARG A 1 172 ? -4.745 -2.910 2.929 1.00 93.31 172 ARG A O 1
ATOM 1348 N N . PRO A 1 173 ? -6.522 -1.515 3.026 1.00 93.88 173 PRO A N 1
ATOM 1349 C CA . PRO A 1 173 ? -6.960 -1.957 4.346 1.00 93.88 173 PRO A CA 1
ATOM 1350 C C . PRO A 1 173 ? -7.291 -3.454 4.346 1.00 93.88 173 PRO A C 1
ATOM 1352 O O . PRO A 1 173 ? -7.850 -3.961 3.371 1.00 93.88 173 PRO A O 1
ATOM 1355 N N . SER A 1 174 ? -6.951 -4.153 5.432 1.00 92.31 174 SER A N 1
ATOM 1356 C CA . SER A 1 174 ? -7.183 -5.595 5.567 1.00 92.31 174 SER A CA 1
ATOM 1357 C C . SER A 1 174 ? -7.748 -5.946 6.949 1.00 92.31 174 SER A C 1
ATOM 1359 O O . SER A 1 174 ? -7.053 -5.782 7.960 1.00 92.31 174 SER A O 1
ATOM 1361 N N . PRO A 1 175 ? -8.996 -6.451 7.030 1.00 91.56 175 PRO A N 1
ATOM 1362 C CA . PRO A 1 175 ? -9.604 -6.836 8.301 1.00 91.56 175 PRO A CA 1
ATOM 1363 C C . PRO A 1 175 ? -8.923 -8.073 8.904 1.00 91.56 175 PRO A C 1
ATOM 1365 O O . PRO A 1 175 ? -8.726 -8.149 10.118 1.00 91.56 175 PRO A O 1
ATOM 1368 N N . GLY A 1 176 ? -8.484 -9.021 8.070 1.00 90.38 176 GLY A N 1
ATOM 1369 C CA . GLY A 1 176 ? -7.725 -10.181 8.534 1.00 90.38 176 GLY A CA 1
ATOM 1370 C C . GLY A 1 176 ? -6.374 -9.780 9.115 1.00 90.38 176 GLY A C 1
ATOM 1371 O O . GLY A 1 176 ? -6.025 -10.230 10.210 1.00 90.38 176 GLY A O 1
ATOM 1372 N N . ARG A 1 177 ? -5.658 -8.850 8.466 1.00 90.62 177 ARG A N 1
ATOM 1373 C CA . ARG A 1 177 ? -4.419 -8.301 9.027 1.00 90.62 177 ARG A CA 1
ATOM 1374 C C . ARG A 1 177 ? -4.667 -7.555 10.337 1.00 90.62 177 ARG A C 1
ATOM 1376 O O . ARG A 1 177 ? -3.916 -7.758 11.288 1.00 90.62 177 ARG A O 1
ATOM 1383 N N . PHE A 1 178 ? -5.730 -6.754 10.422 1.00 91.69 178 PHE A N 1
ATOM 1384 C CA . PHE A 1 178 ? -6.115 -6.076 11.663 1.00 91.69 178 PHE A CA 1
ATOM 1385 C C . PHE A 1 178 ? -6.285 -7.063 12.824 1.00 91.69 178 PHE A C 1
ATOM 1387 O O . PHE A 1 178 ? -5.735 -6.841 13.905 1.00 91.69 178 PHE A O 1
ATOM 1394 N N . VAL A 1 179 ? -6.971 -8.188 12.595 1.00 89.19 179 VAL A N 1
ATOM 1395 C CA . VAL A 1 179 ? -7.124 -9.244 13.607 1.00 89.19 179 VAL A CA 1
ATOM 1396 C C . VAL A 1 179 ? -5.779 -9.853 13.997 1.00 89.19 179 VAL A C 1
ATOM 1398 O O . VAL A 1 179 ? -5.495 -9.999 15.186 1.00 89.19 179 VAL A O 1
ATOM 1401 N N . MET A 1 180 ? -4.924 -10.181 13.026 1.00 86.31 180 MET A N 1
ATOM 1402 C CA . MET A 1 180 ? -3.603 -10.748 13.314 1.00 86.31 180 MET A CA 1
ATOM 1403 C C . MET A 1 180 ? -2.724 -9.795 14.138 1.00 86.31 180 MET A C 1
ATOM 1405 O O . MET A 1 180 ? -2.079 -10.229 15.093 1.00 86.31 180 MET A O 1
ATOM 1409 N N . GLU A 1 181 ? -2.728 -8.502 13.814 1.00 86.69 181 GLU A N 1
ATOM 1410 C CA . GLU A 1 181 ? -2.001 -7.462 14.549 1.00 86.69 181 GLU A CA 1
ATOM 1411 C C . GLU A 1 181 ? -2.552 -7.258 15.966 1.00 86.69 181 GLU A C 1
ATOM 1413 O O . GLU A 1 181 ? -1.797 -7.211 16.937 1.00 86.69 181 GLU A O 1
ATOM 1418 N N . ALA A 1 182 ? -3.874 -7.164 16.117 1.00 85.19 182 ALA A N 1
ATOM 1419 C CA . ALA A 1 182 ? -4.528 -6.987 17.413 1.00 85.19 182 ALA A CA 1
ATOM 1420 C C . ALA A 1 182 ? -4.355 -8.198 18.350 1.00 85.19 182 ALA A C 1
ATOM 1422 O O . ALA A 1 182 ? -4.387 -8.039 19.571 1.00 85.19 182 ALA A O 1
ATOM 1423 N N . SER A 1 183 ? -4.140 -9.391 17.790 1.00 82.06 183 SER A N 1
ATOM 1424 C CA . SER A 1 183 ? -3.788 -10.614 18.521 1.00 82.06 183 SER A CA 1
ATOM 1425 C C . SER A 1 183 ? -2.281 -10.790 18.756 1.00 82.06 183 SER A C 1
ATOM 1427 O O . SER A 1 183 ? -1.885 -11.808 19.319 1.00 82.06 183 SER A O 1
ATOM 1429 N N . GLY A 1 184 ? -1.434 -9.854 18.313 1.00 80.00 184 GLY A N 1
ATOM 1430 C CA . GLY A 1 184 ? 0.023 -9.934 18.476 1.00 80.00 184 GLY A CA 1
ATOM 1431 C C . GLY A 1 184 ? 0.713 -10.974 17.585 1.00 80.00 184 GLY A C 1
ATOM 1432 O O . GLY A 1 184 ? 1.883 -11.275 17.793 1.00 80.00 184 GLY A O 1
ATOM 1433 N N . ARG A 1 185 ? 0.016 -11.526 16.582 1.00 79.69 185 ARG A N 1
ATOM 1434 C CA . ARG A 1 185 ? 0.586 -12.482 15.612 1.00 79.69 185 ARG A CA 1
ATOM 1435 C C . ARG A 1 185 ? 1.415 -11.800 14.526 1.00 79.69 185 ARG A C 1
ATOM 1437 O O . ARG A 1 185 ? 2.150 -12.469 13.807 1.00 79.69 185 ARG A O 1
ATOM 1444 N N . ARG A 1 186 ? 1.260 -10.484 14.373 1.00 80.19 186 ARG A N 1
ATOM 1445 C CA . ARG A 1 186 ? 1.932 -9.655 13.370 1.00 80.19 186 ARG A CA 1
ATOM 1446 C C . ARG A 1 186 ? 2.397 -8.345 13.998 1.00 80.19 186 ARG A C 1
ATOM 1448 O O . ARG A 1 186 ? 1.696 -7.836 14.877 1.00 80.19 186 ARG A O 1
ATOM 1455 N N . PRO A 1 187 ? 3.520 -7.766 13.537 1.00 79.38 187 PRO A N 1
ATOM 1456 C CA . PRO A 1 187 ? 3.895 -6.414 13.919 1.00 79.38 187 PRO A CA 1
ATOM 1457 C C . PRO A 1 187 ? 2.811 -5.429 13.507 1.00 79.38 187 PRO A C 1
ATOM 1459 O O . PRO A 1 187 ? 2.248 -5.520 12.417 1.00 79.38 187 PRO A O 1
ATOM 1462 N N . SER A 1 188 ? 2.525 -4.488 14.394 1.00 80.44 188 SER A N 1
ATOM 1463 C CA . SER A 1 188 ? 1.500 -3.482 14.172 1.00 80.44 188 SER A CA 1
ATOM 1464 C C . SER A 1 188 ? 2.150 -2.110 14.107 1.00 80.44 188 SER A C 1
ATOM 1466 O O . SER A 1 188 ? 3.062 -1.803 14.875 1.00 80.44 188 SER A O 1
ATOM 1468 N N . LEU A 1 189 ? 1.687 -1.307 13.154 1.00 87.50 189 LEU A N 1
ATOM 1469 C CA . LEU A 1 189 ? 2.107 0.072 12.972 1.00 87.50 189 LEU A CA 1
ATOM 1470 C C . LEU A 1 189 ? 0.965 0.982 13.409 1.00 87.50 189 LEU A C 1
ATOM 1472 O O . LEU A 1 189 ? -0.154 0.867 12.899 1.00 87.50 189 LEU A O 1
ATOM 1476 N N . HIS A 1 190 ? 1.251 1.900 14.327 1.00 88.31 190 HIS A N 1
ATOM 1477 C CA . HIS A 1 190 ? 0.264 2.831 14.864 1.00 88.31 190 HIS A CA 1
ATOM 1478 C C . HIS A 1 190 ? 0.685 4.273 14.652 1.00 88.31 190 HIS A C 1
ATOM 1480 O O . HIS A 1 190 ? 1.866 4.603 14.694 1.00 88.31 190 HIS A O 1
ATOM 1486 N N . PHE A 1 191 ? -0.305 5.145 14.537 1.00 89.19 191 PHE A N 1
ATOM 1487 C CA . PHE A 1 191 ? -0.150 6.579 14.742 1.00 89.19 191 PHE A CA 1
ATOM 1488 C C . PHE A 1 191 ? -1.220 7.069 15.717 1.00 89.19 191 PHE A C 1
ATOM 1490 O O . PHE A 1 191 ? -2.191 6.367 16.010 1.00 89.19 191 PHE A O 1
ATOM 1497 N N . ARG A 1 192 ? -1.039 8.270 16.260 1.00 90.62 192 ARG A N 1
ATOM 1498 C CA . ARG A 1 192 ? -2.004 8.902 17.160 1.00 90.62 192 ARG A CA 1
ATOM 1499 C C . ARG A 1 192 ? -2.837 9.927 16.405 1.00 90.62 192 ARG A C 1
ATOM 1501 O O . ARG A 1 192 ? -2.277 10.737 15.668 1.00 90.62 192 ARG A O 1
ATOM 1508 N N . ALA A 1 193 ? -4.148 9.901 16.626 1.00 89.25 193 ALA A N 1
ATOM 1509 C CA . ALA A 1 193 ? -5.111 10.797 15.998 1.00 89.25 193 ALA A CA 1
ATOM 1510 C C . ALA A 1 193 ? -5.944 11.545 17.044 1.00 89.25 193 ALA A C 1
ATOM 1512 O O . ALA A 1 193 ? -6.381 10.967 18.039 1.00 89.25 193 ALA A O 1
ATOM 1513 N N . TRP A 1 194 ? -6.195 12.828 16.797 1.00 90.50 194 TRP A N 1
ATOM 1514 C CA . TRP A 1 194 ? -7.058 13.658 17.634 1.00 90.50 194 TRP A CA 1
ATOM 1515 C C . TRP A 1 194 ? -8.544 13.326 17.411 1.00 90.50 194 TRP A C 1
ATOM 1517 O O . TRP A 1 194 ? -9.046 13.398 16.286 1.00 90.50 194 TRP A O 1
ATOM 1527 N N . LYS A 1 195 ? -9.259 12.983 18.490 1.00 89.50 195 LYS A N 1
ATOM 1528 C CA . LYS A 1 195 ? -10.660 12.520 18.494 1.00 89.50 195 LYS A CA 1
ATOM 1529 C C . LYS A 1 195 ? -11.597 13.405 17.655 1.00 89.50 195 LYS A C 1
ATOM 1531 O O . LYS A 1 195 ? -12.299 12.843 16.818 1.00 89.50 195 LYS A O 1
ATOM 1536 N N . PRO A 1 196 ? -11.590 14.750 17.766 1.00 88.06 196 PRO A N 1
ATOM 1537 C CA . PRO A 1 196 ? -12.448 15.629 16.958 1.00 88.06 196 PRO A CA 1
ATOM 1538 C C . PRO A 1 196 ? -12.273 15.537 15.432 1.00 88.06 196 PRO A C 1
ATOM 1540 O O . PRO A 1 196 ? -13.130 16.019 14.693 1.00 88.06 196 PRO A O 1
ATOM 1543 N N . ARG A 1 197 ? -11.185 14.937 14.929 1.00 87.88 197 ARG A N 1
ATOM 1544 C CA . ARG A 1 197 ? -10.958 14.749 13.484 1.00 87.88 197 ARG A CA 1
ATOM 1545 C C . ARG A 1 197 ? -11.507 13.434 12.943 1.00 87.88 197 ARG A C 1
ATOM 1547 O O . ARG A 1 197 ? -11.688 13.321 11.733 1.00 87.88 197 ARG A O 1
ATOM 1554 N N . LEU A 1 198 ? -11.826 12.490 13.820 1.00 91.12 198 LEU A N 1
ATOM 1555 C CA . LEU A 1 198 ? -12.415 11.209 13.450 1.00 91.12 198 LEU A CA 1
ATOM 1556 C C . LEU A 1 198 ? -13.841 11.397 12.898 1.00 91.12 198 LEU A C 1
ATOM 1558 O O . LEU A 1 198 ? -14.454 12.453 13.112 1.00 91.12 198 LEU A O 1
ATOM 1562 N N . PRO A 1 199 ? -14.407 10.401 12.196 1.00 88.88 199 PRO A N 1
ATOM 1563 C CA . PRO A 1 199 ? -15.801 10.412 11.767 1.00 88.88 199 PRO A CA 1
ATOM 1564 C C . PRO A 1 199 ? -16.731 10.077 12.940 1.00 88.88 199 PRO A C 1
ATOM 1566 O O . PRO A 1 199 ? -17.586 9.214 12.844 1.00 88.88 199 PRO A O 1
ATOM 1569 N N . ILE A 1 200 ? -16.558 10.729 14.087 1.00 83.69 200 ILE A N 1
ATOM 1570 C CA . ILE A 1 200 ? -17.528 10.673 15.181 1.00 83.69 200 ILE A CA 1
ATOM 1571 C C . ILE A 1 200 ? -18.746 11.504 14.767 1.00 83.69 200 ILE A C 1
ATOM 1573 O O . ILE A 1 200 ? -18.581 12.594 14.224 1.00 83.69 200 ILE A O 1
ATOM 1577 N N . GLY A 1 201 ? -19.949 10.952 14.949 1.00 71.88 201 GLY A N 1
ATOM 1578 C CA . GLY A 1 201 ? -21.212 11.560 14.518 1.00 71.88 201 GLY A CA 1
ATOM 1579 C C . GLY A 1 201 ? -21.456 12.982 15.050 1.00 71.88 201 GLY A C 1
ATOM 1580 O O . GLY A 1 201 ? -20.654 13.559 15.782 1.00 71.88 201 GLY A O 1
ATOM 1581 N N . SER A 1 202 ? -22.591 13.566 14.665 1.00 60.22 202 SER A N 1
ATOM 1582 C CA . SER A 1 202 ? -22.979 14.926 15.066 1.00 60.22 202 SER A CA 1
ATOM 1583 C C . SER A 1 202 ? -22.960 15.115 16.589 1.00 60.22 202 SER A C 1
ATOM 1585 O O . SER A 1 202 ? -23.545 14.333 17.330 1.00 60.22 202 SER A O 1
ATOM 1587 N N . SER A 1 203 ? -22.366 16.214 17.059 1.00 52.00 203 SER A N 1
ATOM 1588 C CA . SER A 1 203 ? -22.388 16.623 18.471 1.00 52.00 203 SER A CA 1
ATOM 1589 C C . SER A 1 203 ? -23.786 16.992 18.989 1.00 52.00 203 SER A C 1
ATOM 1591 O O . SER A 1 203 ? -23.972 17.104 20.198 1.00 52.00 203 SER A O 1
ATOM 1593 N N . ILE A 1 204 ? -24.762 17.183 18.095 1.00 54.69 204 ILE A N 1
ATOM 1594 C CA . ILE A 1 204 ? -26.117 17.658 18.419 1.00 54.69 204 ILE A CA 1
ATOM 1595 C C . ILE A 1 204 ? -27.019 16.495 18.853 1.00 54.69 204 ILE A C 1
ATOM 1597 O O . ILE A 1 204 ? -27.811 16.632 19.781 1.00 54.69 204 ILE A O 1
ATOM 1601 N N . ASN A 1 205 ? -26.847 15.323 18.238 1.00 51.03 205 ASN A N 1
ATOM 1602 C CA . ASN A 1 205 ? -27.540 14.096 18.607 1.00 51.03 205 ASN A CA 1
ATOM 1603 C C . ASN A 1 205 ? -26.472 13.141 19.117 1.00 51.03 205 ASN A C 1
ATOM 1605 O O . ASN A 1 205 ? -25.723 12.618 18.311 1.00 51.03 205 ASN A O 1
ATOM 1609 N N . SER A 1 206 ? -26.396 12.923 20.429 1.00 55.06 206 SER A N 1
ATOM 1610 C CA . SER A 1 206 ? -25.427 12.078 21.166 1.00 55.06 206 SER A CA 1
ATOM 1611 C C . SER A 1 206 ? -25.180 10.622 20.676 1.00 55.06 206 SER A C 1
ATOM 1613 O O . SER A 1 206 ? -24.605 9.810 21.411 1.00 55.06 206 SER A O 1
ATOM 1615 N N . ALA A 1 207 ? -25.628 10.264 19.472 1.00 73.81 207 ALA A N 1
ATOM 1616 C CA . ALA A 1 207 ? -25.395 9.015 18.776 1.00 73.81 207 ALA A CA 1
ATOM 1617 C C . ALA A 1 207 ? -24.020 9.005 18.089 1.00 73.81 207 ALA A C 1
ATOM 1619 O O . ALA A 1 207 ? -23.640 9.909 17.345 1.00 73.81 207 ALA A O 1
ATOM 1620 N N . CYS A 1 208 ? -23.282 7.936 18.350 1.00 86.75 208 CYS A N 1
ATOM 1621 C CA . CYS A 1 208 ? -22.045 7.622 17.660 1.00 86.75 208 CYS A CA 1
ATOM 1622 C C . CYS A 1 208 ? -22.300 7.292 16.178 1.00 86.75 208 CYS A C 1
ATOM 1624 O O . CYS A 1 208 ? -23.421 6.940 15.812 1.00 86.75 208 CYS A O 1
ATOM 1626 N N . SER A 1 209 ? -21.282 7.426 15.325 1.00 89.12 209 SER A N 1
ATOM 1627 C CA . SER A 1 209 ? -21.398 7.072 13.903 1.00 89.12 209 SER A CA 1
ATOM 1628 C C . SER A 1 209 ? -21.362 5.559 13.701 1.00 89.12 209 SER A C 1
ATOM 1630 O O . SER A 1 209 ? -20.963 4.806 14.590 1.00 89.12 209 SER A O 1
ATOM 1632 N N . GLU A 1 210 ? -21.733 5.113 12.504 1.00 88.94 210 GLU A N 1
ATOM 1633 C CA . GLU A 1 210 ? -21.633 3.703 12.123 1.00 88.94 210 GLU A CA 1
ATOM 1634 C C . GLU A 1 210 ? -20.177 3.227 11.965 1.00 88.94 210 GLU A C 1
ATOM 1636 O O . GLU A 1 210 ? -19.888 2.054 12.215 1.00 88.94 210 GLU A O 1
ATOM 1641 N N . GLU A 1 211 ? -19.247 4.133 11.629 1.00 90.88 211 GLU A N 1
ATOM 1642 C CA . GLU A 1 211 ? -17.808 3.833 11.562 1.00 90.88 211 GLU A CA 1
ATOM 1643 C C . GLU A 1 211 ? -17.147 3.777 12.949 1.00 90.88 211 GLU A C 1
ATOM 1645 O O . GLU A 1 211 ? -16.145 3.085 13.140 1.00 90.88 211 GLU A O 1
ATOM 1650 N N . ILE A 1 212 ? -17.686 4.502 13.937 1.00 92.19 212 ILE A N 1
ATOM 1651 C CA . ILE A 1 212 ? -17.186 4.533 15.319 1.00 92.19 212 ILE A CA 1
ATOM 1652 C C . ILE A 1 212 ? -18.371 4.392 16.281 1.00 92.19 212 ILE A C 1
ATOM 1654 O O . ILE A 1 212 ? -18.765 5.378 16.900 1.00 92.19 212 ILE A O 1
ATOM 1658 N N . PRO A 1 213 ? -18.938 3.182 16.451 1.00 89.19 213 PRO A N 1
ATOM 1659 C CA . PRO A 1 213 ? -20.139 2.967 17.260 1.00 89.19 213 PRO A CA 1
ATOM 1660 C C . PRO A 1 213 ? -19.919 3.161 18.769 1.00 89.19 213 PRO A C 1
ATOM 1662 O O . PRO A 1 213 ? -20.880 3.369 19.509 1.00 89.19 213 PRO A O 1
ATOM 1665 N N . ILE A 1 214 ? -18.670 3.122 19.251 1.00 89.00 214 ILE A N 1
ATOM 1666 C CA . ILE A 1 214 ? -18.310 3.360 20.656 1.00 89.00 214 ILE A CA 1
ATOM 1667 C C . ILE A 1 214 ? -17.447 4.627 20.737 1.00 89.00 214 ILE A C 1
ATOM 1669 O O . ILE A 1 214 ? -16.220 4.561 20.686 1.00 89.00 214 ILE A O 1
ATOM 1673 N N . CYS A 1 215 ? -18.104 5.787 20.848 1.00 87.31 215 CYS A N 1
ATOM 1674 C CA . CYS A 1 215 ? -17.470 7.109 20.752 1.00 87.31 215 CYS A CA 1
ATOM 1675 C C . CYS A 1 215 ? -17.466 7.948 22.048 1.00 87.31 215 CYS A C 1
ATOM 1677 O O . CYS A 1 215 ? -16.655 8.873 22.180 1.00 87.31 215 CYS A O 1
ATOM 1679 N N . LYS A 1 216 ? -18.366 7.648 22.998 1.00 83.56 216 LYS A N 1
ATOM 1680 C CA . LYS A 1 216 ? -18.596 8.476 24.198 1.00 83.56 216 LYS A CA 1
ATOM 1681 C C . LYS A 1 216 ? -17.339 8.570 25.069 1.00 83.56 216 LYS A C 1
ATOM 1683 O O . LYS A 1 216 ? -16.851 9.673 25.307 1.00 83.56 216 LYS A O 1
ATOM 1688 N N . ASP A 1 217 ? -16.733 7.425 25.373 1.00 82.62 217 ASP A N 1
ATOM 1689 C CA . ASP A 1 217 ? -15.592 7.314 26.296 1.00 82.62 217 ASP A CA 1
ATOM 1690 C C . ASP A 1 217 ? -14.226 7.299 25.594 1.00 82.62 217 ASP A C 1
ATOM 1692 O O . ASP A 1 217 ? -13.236 6.813 26.140 1.00 82.62 217 ASP A O 1
ATOM 1696 N N . LEU A 1 218 ? -14.149 7.796 24.355 1.00 87.50 218 LEU A N 1
ATOM 1697 C CA . LEU A 1 218 ? -12.863 7.853 23.663 1.00 87.50 218 LEU A CA 1
ATOM 1698 C C . LEU A 1 218 ? -11.947 8.905 24.290 1.00 87.50 218 LEU A C 1
ATOM 1700 O O . LEU A 1 218 ? -12.417 10.033 24.504 1.00 87.50 218 LEU A O 1
ATOM 1704 N N . PRO A 1 219 ? -10.657 8.576 24.509 1.00 89.25 219 PRO A N 1
ATOM 1705 C CA . PRO A 1 219 ? -9.665 9.558 24.924 1.00 89.25 219 PRO A CA 1
ATOM 1706 C C . PRO A 1 219 ? -9.527 10.653 23.861 1.00 89.25 219 PRO A C 1
ATOM 1708 O O . PRO A 1 219 ? -9.885 10.460 22.698 1.00 89.25 219 PRO A O 1
ATOM 1711 N N . GLU A 1 220 ? -8.986 11.807 24.252 1.00 89.44 220 GLU A N 1
ATOM 1712 C CA . GLU A 1 220 ? -8.763 12.921 23.322 1.00 89.44 220 GLU A CA 1
ATOM 1713 C C . GLU A 1 220 ? -7.847 12.531 22.153 1.00 89.44 220 GLU A C 1
ATOM 1715 O O . GLU A 1 220 ? -8.054 12.969 21.022 1.00 89.44 220 GLU A O 1
ATOM 1720 N N . VAL A 1 221 ? -6.872 11.662 22.415 1.00 91.25 221 VAL A N 1
ATOM 1721 C CA . VAL A 1 221 ? -5.954 11.126 21.415 1.00 91.25 221 VAL A CA 1
ATOM 1722 C C . VAL A 1 221 ? -6.113 9.612 21.363 1.00 91.25 221 VAL A C 1
ATOM 1724 O O . VAL A 1 221 ? -5.912 8.928 22.366 1.00 91.25 221 VAL A O 1
ATOM 1727 N N . VAL A 1 222 ? -6.460 9.083 20.190 1.00 91.06 222 VAL A N 1
ATOM 1728 C CA . VAL A 1 222 ? -6.669 7.647 19.974 1.00 91.06 222 VAL A CA 1
ATOM 1729 C C . VAL A 1 222 ? -5.513 7.032 19.177 1.00 91.06 222 VAL A C 1
ATOM 1731 O O . VAL A 1 222 ? -5.020 7.655 18.232 1.00 91.06 222 VAL A O 1
ATOM 1734 N N . PRO A 1 223 ? -5.068 5.810 19.514 1.00 92.38 223 PRO A N 1
ATOM 1735 C CA . PRO A 1 223 ? -4.154 5.055 18.669 1.00 92.38 223 PRO A CA 1
ATOM 1736 C C . PRO A 1 223 ? -4.915 4.434 17.490 1.00 92.38 223 PRO A C 1
ATOM 1738 O O . PRO A 1 223 ? -5.896 3.715 17.684 1.00 92.38 223 PRO A O 1
ATOM 1741 N N . VAL A 1 224 ? -4.430 4.672 16.275 1.00 93.25 224 VAL A N 1
ATOM 1742 C CA . VAL A 1 224 ? -4.996 4.156 15.024 1.00 93.25 224 VAL A CA 1
ATOM 1743 C C . VAL A 1 224 ? -3.981 3.239 14.356 1.00 93.25 224 VAL A C 1
ATOM 1745 O O . VAL A 1 224 ? -2.827 3.622 14.164 1.00 93.25 224 VAL A O 1
ATOM 1748 N N . ARG A 1 225 ? -4.402 2.019 14.008 1.00 93.19 225 ARG A N 1
ATOM 1749 C CA . ARG A 1 225 ? -3.572 1.059 13.271 1.00 93.19 225 ARG A CA 1
ATOM 1750 C C . ARG A 1 225 ? -3.553 1.349 11.780 1.00 93.19 225 ARG A C 1
ATOM 1752 O O . ARG A 1 225 ? -4.581 1.668 11.189 1.00 93.19 225 ARG A O 1
ATOM 1759 N N . MET A 1 226 ? -2.409 1.108 11.153 1.00 93.00 226 MET A N 1
ATOM 1760 C CA . MET A 1 226 ? -2.287 0.992 9.702 1.00 93.00 226 MET A CA 1
ATOM 1761 C C . MET A 1 226 ? -2.280 -0.476 9.272 1.00 93.00 226 MET A C 1
ATOM 1763 O O . MET A 1 226 ? -1.345 -0.927 8.617 1.00 93.00 226 MET A O 1
ATOM 1767 N N . SER A 1 227 ? -3.352 -1.205 9.585 1.00 93.50 227 SER A N 1
ATOM 1768 C CA . SER A 1 227 ? -3.511 -2.620 9.228 1.00 93.50 227 SER A CA 1
ATOM 1769 C C . SER A 1 227 ? -3.834 -2.792 7.739 1.00 93.50 227 SER A C 1
ATOM 1771 O O . SER A 1 227 ? -4.979 -3.019 7.347 1.00 93.50 227 SER A O 1
ATOM 1773 N N . HIS A 1 228 ? -2.806 -2.635 6.911 1.00 94.06 228 HIS A N 1
ATOM 1774 C CA . HIS A 1 228 ? -2.886 -2.738 5.460 1.00 94.06 228 HIS A CA 1
ATOM 1775 C C . HIS A 1 228 ? -1.973 -3.836 4.951 1.00 94.06 228 HIS A C 1
ATOM 1777 O O . HIS A 1 228 ? -0.915 -4.077 5.524 1.00 94.06 228 HIS A O 1
ATOM 1783 N N . GLU A 1 229 ? -2.374 -4.449 3.852 1.00 92.31 229 GLU A N 1
ATOM 1784 C CA . GLU A 1 229 ? -1.580 -5.429 3.123 1.00 92.31 229 GLU A CA 1
ATOM 1785 C C . GLU A 1 229 ? -1.213 -4.887 1.740 1.00 92.31 229 GLU A C 1
ATOM 1787 O O . GLU A 1 229 ? -1.838 -3.936 1.247 1.00 92.31 229 GLU A O 1
ATOM 1792 N N . VAL A 1 230 ? -0.178 -5.459 1.132 1.00 93.69 230 VAL A N 1
ATOM 1793 C CA . VAL A 1 230 ? 0.290 -5.058 -0.194 1.00 93.69 230 VAL A CA 1
ATOM 1794 C C . VAL A 1 230 ? -0.737 -5.491 -1.240 1.00 93.69 230 VAL A C 1
ATOM 1796 O O . VAL A 1 230 ? -1.083 -6.661 -1.368 1.00 93.69 230 VAL A O 1
ATOM 1799 N N . GLU A 1 231 ? -1.236 -4.524 -2.005 1.00 92.88 231 GLU A N 1
ATOM 1800 C CA . GLU A 1 231 ? -2.124 -4.750 -3.149 1.00 92.88 231 GLU A CA 1
ATOM 1801 C C . GLU A 1 231 ? -1.309 -5.004 -4.423 1.00 92.88 231 GLU A C 1
ATOM 1803 O O . GLU A 1 231 ? -1.621 -5.902 -5.199 1.00 92.88 231 GLU A O 1
ATOM 1808 N N . GLU A 1 232 ? -0.262 -4.208 -4.636 1.00 95.06 232 GLU A N 1
ATOM 1809 C CA . GLU A 1 232 ? 0.538 -4.220 -5.860 1.00 95.06 232 GLU A CA 1
ATOM 1810 C C . GLU A 1 232 ? 1.914 -3.605 -5.579 1.00 95.06 232 GLU A C 1
ATOM 1812 O O . GLU A 1 232 ? 2.026 -2.629 -4.832 1.00 95.06 232 GLU A O 1
ATOM 1817 N N . VAL A 1 233 ? 2.959 -4.117 -6.226 1.00 96.38 233 VAL A N 1
ATOM 1818 C CA . VAL A 1 233 ? 4.255 -3.438 -6.337 1.00 96.38 233 VAL A CA 1
ATOM 1819 C C . VAL A 1 233 ? 4.510 -3.120 -7.801 1.00 96.38 233 VAL A C 1
ATOM 1821 O O . VAL A 1 233 ? 4.501 -4.009 -8.645 1.00 96.38 233 VAL A O 1
ATOM 1824 N N . ARG A 1 234 ? 4.779 -1.856 -8.111 1.00 96.50 234 ARG A N 1
ATOM 1825 C CA . ARG A 1 234 ? 5.022 -1.375 -9.469 1.00 96.50 234 ARG A CA 1
ATOM 1826 C C . ARG A 1 234 ? 6.379 -0.710 -9.575 1.00 96.50 234 ARG A C 1
ATOM 1828 O O . ARG A 1 234 ? 6.693 0.189 -8.799 1.00 96.50 234 ARG A O 1
ATOM 1835 N N . LEU A 1 235 ? 7.155 -1.119 -10.566 1.00 94.31 235 LEU A N 1
ATOM 1836 C CA . LEU A 1 235 ? 8.394 -0.474 -10.961 1.00 94.31 235 LEU A CA 1
ATOM 1837 C C . LEU A 1 235 ? 8.191 0.179 -12.325 1.00 94.31 235 LEU A C 1
ATOM 1839 O O . LEU A 1 235 ? 7.957 -0.514 -13.306 1.00 94.31 235 LEU A O 1
ATOM 1843 N N . ASP A 1 236 ? 8.310 1.498 -12.386 1.00 93.25 236 ASP A N 1
ATOM 1844 C CA . ASP A 1 236 ? 8.232 2.267 -13.625 1.00 93.25 236 ASP A CA 1
ATOM 1845 C C . ASP A 1 236 ? 9.587 2.897 -13.925 1.00 93.25 236 ASP A C 1
ATOM 1847 O O . ASP A 1 236 ? 10.117 3.624 -13.092 1.00 93.25 236 ASP A O 1
ATOM 1851 N N . LEU A 1 237 ? 10.140 2.651 -15.105 1.00 90.00 237 LEU A N 1
ATOM 1852 C CA . LEU A 1 237 ? 11.286 3.372 -15.647 1.00 90.00 237 LEU A CA 1
ATOM 1853 C C . LEU A 1 237 ? 10.777 4.331 -16.721 1.00 90.00 237 LEU A C 1
ATOM 1855 O O . LEU A 1 237 ? 10.139 3.889 -17.674 1.00 90.00 237 LEU A O 1
ATOM 1859 N N . GLU A 1 238 ? 11.054 5.621 -16.563 1.00 87.06 238 GLU A N 1
ATOM 1860 C CA . GLU A 1 238 ? 10.673 6.677 -17.507 1.00 87.06 238 GLU A CA 1
ATOM 1861 C C . GLU A 1 238 ? 11.935 7.418 -17.964 1.00 87.06 238 GLU A C 1
ATOM 1863 O O . GLU A 1 238 ? 12.852 7.653 -17.167 1.00 87.06 238 GLU A O 1
ATOM 1868 N N . GLY A 1 239 ? 11.996 7.770 -19.247 1.00 81.50 239 GLY A N 1
ATOM 1869 C CA . GLY A 1 239 ? 13.158 8.425 -19.839 1.00 81.50 239 GLY A CA 1
ATOM 1870 C C . GLY A 1 239 ? 13.192 8.314 -21.360 1.00 81.50 239 GLY A C 1
ATOM 1871 O O . GLY A 1 239 ? 12.301 7.738 -21.983 1.00 81.50 239 GLY A O 1
ATOM 1872 N N . ASP A 1 240 ? 14.247 8.864 -21.951 1.00 78.31 240 ASP A N 1
ATOM 1873 C CA . ASP A 1 240 ? 14.524 8.726 -23.379 1.00 78.31 240 ASP A CA 1
ATOM 1874 C C . ASP A 1 240 ? 15.379 7.471 -23.642 1.00 78.31 240 ASP A C 1
ATOM 1876 O O . ASP A 1 240 ? 16.128 7.027 -22.776 1.00 78.31 240 ASP A O 1
ATOM 1880 N N . ASN A 1 241 ? 15.302 6.903 -24.852 1.00 78.62 241 ASN A N 1
ATOM 1881 C CA . ASN A 1 241 ? 16.127 5.766 -25.297 1.00 78.62 241 ASN A CA 1
ATOM 1882 C C . ASN A 1 241 ? 16.028 4.488 -24.438 1.00 78.62 241 ASN A C 1
ATOM 1884 O O . ASN A 1 241 ? 16.994 3.731 -24.322 1.00 78.62 241 ASN A O 1
ATOM 1888 N N . LEU A 1 242 ? 14.845 4.166 -23.907 1.00 87.56 242 LEU A N 1
ATOM 1889 C CA . LEU A 1 242 ? 14.672 2.985 -23.054 1.00 87.56 242 LEU A CA 1
ATOM 1890 C C . LEU A 1 242 ? 14.660 1.645 -23.811 1.00 87.56 242 LEU A C 1
ATOM 1892 O O . LEU A 1 242 ? 14.329 0.630 -23.211 1.00 87.56 242 LEU A O 1
ATOM 1896 N N . ALA A 1 243 ? 15.006 1.591 -25.102 1.00 88.50 243 ALA A N 1
ATOM 1897 C CA . ALA A 1 243 ? 14.917 0.364 -25.902 1.00 88.50 243 ALA A CA 1
ATOM 1898 C C . ALA A 1 243 ? 15.763 -0.778 -25.313 1.00 88.50 243 ALA A C 1
ATOM 1900 O O . ALA A 1 243 ? 15.238 -1.858 -25.052 1.00 88.50 243 ALA A O 1
ATOM 1901 N N . ALA A 1 244 ? 17.041 -0.515 -25.025 1.00 87.75 244 ALA A N 1
ATOM 1902 C CA . ALA A 1 244 ? 17.926 -1.504 -24.412 1.00 87.75 244 ALA A CA 1
ATOM 1903 C C . ALA A 1 244 ? 17.523 -1.843 -22.958 1.00 87.75 244 ALA A C 1
ATOM 1905 O O . ALA A 1 244 ? 17.441 -3.030 -22.636 1.00 87.75 244 ALA A O 1
ATOM 1906 N N . PRO A 1 245 ? 17.205 -0.865 -22.07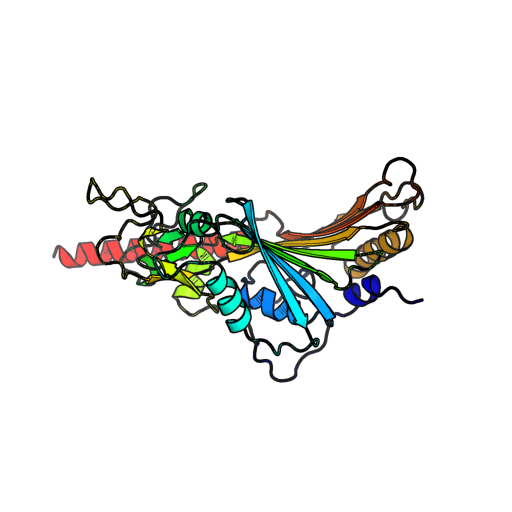7 1.00 87.75 245 PRO A N 1
ATOM 1907 C CA . PRO A 1 245 ? 16.639 -1.161 -20.759 1.00 87.75 245 PRO A CA 1
ATOM 1908 C C . PRO A 1 245 ? 15.349 -1.994 -20.793 1.00 87.75 245 PRO A C 1
ATOM 1910 O O . PRO A 1 245 ? 15.188 -2.890 -19.962 1.00 87.75 245 PRO A O 1
ATOM 1913 N N . ALA A 1 246 ? 14.444 -1.724 -21.737 1.00 88.50 246 ALA A N 1
ATOM 1914 C CA . ALA A 1 246 ? 13.193 -2.455 -21.923 1.00 88.50 246 ALA A CA 1
ATOM 1915 C C . ALA A 1 246 ? 13.461 -3.906 -22.316 1.00 88.50 246 ALA A C 1
ATOM 1917 O O . ALA A 1 246 ? 13.029 -4.820 -21.614 1.00 88.50 246 ALA A O 1
ATOM 1918 N N . GLU A 1 247 ? 14.235 -4.113 -23.383 1.00 90.62 247 GLU A N 1
ATOM 1919 C CA . GLU A 1 247 ? 14.594 -5.443 -23.868 1.00 90.62 247 GLU A CA 1
ATOM 1920 C C . GLU A 1 247 ? 15.272 -6.264 -22.770 1.00 90.62 247 GLU A C 1
ATOM 1922 O O . GLU A 1 247 ? 14.870 -7.396 -22.497 1.00 90.62 247 GLU A O 1
ATOM 1927 N N . GLN A 1 248 ? 16.245 -5.670 -22.073 1.00 90.50 248 GLN A N 1
ATOM 1928 C CA . GLN A 1 248 ? 16.959 -6.327 -20.986 1.00 90.50 248 GLN A CA 1
ATOM 1929 C C . GLN A 1 248 ? 16.025 -6.689 -19.823 1.00 90.50 248 GLN A C 1
ATOM 1931 O O . GLN A 1 248 ? 16.070 -7.815 -19.329 1.00 90.50 248 GLN A O 1
ATOM 1936 N N . THR A 1 249 ? 15.190 -5.753 -19.366 1.00 89.25 249 THR A N 1
ATOM 1937 C CA . THR A 1 249 ? 14.296 -5.970 -18.216 1.00 89.25 249 THR A CA 1
ATOM 1938 C C . THR A 1 249 ? 13.297 -7.083 -18.509 1.00 89.25 249 THR A C 1
ATOM 1940 O O . THR A 1 249 ? 13.161 -8.015 -17.715 1.00 89.25 249 THR A O 1
ATOM 1943 N N . LEU A 1 250 ? 12.645 -7.026 -19.668 1.00 92.94 250 LEU A N 1
ATOM 1944 C CA . LEU A 1 250 ? 11.616 -7.986 -20.049 1.00 92.94 250 LEU A CA 1
ATOM 1945 C C . LEU A 1 250 ? 12.212 -9.367 -20.368 1.00 92.94 250 LEU A C 1
ATOM 1947 O O . LEU A 1 250 ? 11.712 -10.376 -19.872 1.00 92.94 250 LEU A O 1
ATOM 1951 N N . THR A 1 251 ? 13.346 -9.432 -21.072 1.00 92.12 251 THR A N 1
ATOM 1952 C CA . THR A 1 251 ? 14.052 -10.704 -21.331 1.00 92.12 251 THR A CA 1
ATOM 1953 C C . THR A 1 251 ? 14.532 -11.360 -20.035 1.00 92.12 251 THR A C 1
ATOM 1955 O O . THR A 1 251 ? 14.465 -12.583 -19.885 1.00 92.12 251 THR A O 1
ATOM 1958 N N . ASN A 1 252 ? 14.989 -10.563 -19.063 1.00 90.56 252 ASN A N 1
ATOM 1959 C CA . ASN A 1 252 ? 15.372 -11.072 -17.748 1.00 90.56 252 ASN A CA 1
ATOM 1960 C C . ASN A 1 252 ? 14.173 -11.643 -16.985 1.00 90.56 252 ASN A C 1
ATOM 1962 O O . ASN A 1 252 ? 14.315 -12.692 -16.357 1.00 90.56 252 ASN A O 1
ATOM 1966 N N . LEU A 1 253 ? 13.005 -10.990 -17.042 1.00 90.31 253 LEU A N 1
ATOM 1967 C CA . LEU A 1 253 ? 11.770 -11.521 -16.458 1.00 90.31 253 LEU A CA 1
ATOM 1968 C C . LEU A 1 253 ? 11.391 -12.859 -17.102 1.00 90.31 253 LEU A C 1
ATOM 1970 O O . LEU A 1 253 ? 11.208 -13.844 -16.383 1.00 90.31 253 LEU A O 1
ATOM 1974 N N . GLU A 1 254 ? 11.363 -12.922 -18.436 1.00 92.25 254 GLU A N 1
ATOM 1975 C CA . GLU A 1 254 ? 11.058 -14.150 -19.181 1.00 92.25 254 GLU A CA 1
ATOM 1976 C C . GLU A 1 254 ? 12.027 -15.286 -18.825 1.00 92.25 254 GLU A C 1
ATOM 1978 O O . GLU A 1 254 ? 11.612 -16.410 -18.539 1.00 92.25 254 GLU A O 1
ATOM 1983 N N . THR A 1 255 ? 13.327 -14.991 -18.784 1.00 90.50 255 THR A N 1
ATOM 1984 C CA . THR A 1 255 ? 14.361 -15.990 -18.498 1.00 90.50 255 THR A CA 1
ATOM 1985 C C . THR A 1 255 ? 14.278 -16.479 -17.054 1.00 90.50 255 THR A C 1
ATOM 1987 O O . THR A 1 255 ? 14.323 -17.687 -16.804 1.00 90.50 255 THR A O 1
ATOM 1990 N N . ARG A 1 256 ? 14.131 -15.558 -16.093 1.00 88.50 256 ARG A N 1
ATOM 1991 C CA . ARG A 1 256 ? 14.102 -15.868 -14.658 1.00 88.50 256 ARG A CA 1
ATOM 1992 C C . ARG A 1 256 ? 12.889 -16.709 -14.276 1.00 88.50 256 ARG A C 1
ATOM 1994 O O . ARG A 1 256 ? 13.017 -17.616 -13.457 1.00 88.50 256 ARG A O 1
ATOM 2001 N N . TYR A 1 257 ? 11.735 -16.432 -14.878 1.00 89.00 257 TYR A N 1
ATOM 2002 C CA . TYR A 1 257 ? 10.469 -17.083 -14.547 1.00 89.00 257 TYR A CA 1
ATOM 2003 C C . TYR A 1 257 ? 9.938 -17.976 -15.673 1.00 89.00 257 TYR A C 1
ATOM 2005 O O . TYR A 1 257 ? 8.744 -18.248 -15.737 1.00 89.00 257 TYR A O 1
ATOM 2013 N N . ARG A 1 258 ? 10.824 -18.514 -16.522 1.00 89.50 258 ARG A N 1
ATOM 2014 C CA . ARG A 1 258 ? 10.474 -19.318 -17.709 1.00 89.50 258 ARG A CA 1
ATOM 2015 C C . ARG A 1 258 ? 9.479 -20.456 -17.450 1.00 89.50 258 ARG A C 1
ATOM 2017 O O . ARG A 1 258 ? 8.679 -20.778 -18.317 1.00 89.50 258 ARG A O 1
ATOM 2024 N N . ARG A 1 259 ? 9.527 -21.078 -16.265 1.00 89.94 259 ARG A N 1
ATOM 2025 C CA . ARG A 1 259 ? 8.612 -22.170 -15.865 1.00 89.94 259 ARG A CA 1
ATOM 2026 C C . ARG A 1 259 ? 7.177 -21.708 -15.581 1.00 89.94 259 ARG A C 1
ATOM 2028 O O . ARG A 1 259 ? 6.280 -22.538 -15.567 1.00 89.94 259 ARG A O 1
ATOM 2035 N N . HIS A 1 260 ? 6.989 -20.416 -15.340 1.00 90.50 260 HIS A N 1
ATOM 2036 C CA . HIS A 1 260 ? 5.725 -19.758 -15.005 1.00 90.50 260 HIS A CA 1
ATOM 2037 C C . HIS A 1 260 ? 5.320 -18.738 -16.080 1.00 90.50 260 HIS A C 1
ATOM 2039 O O . HIS A 1 260 ? 4.464 -17.891 -15.848 1.00 90.50 260 HIS A O 1
ATOM 2045 N N . LEU A 1 261 ? 5.964 -18.783 -17.251 1.00 92.69 261 LEU A N 1
ATOM 2046 C CA . LEU A 1 261 ? 5.682 -17.873 -18.350 1.00 92.69 261 LEU A CA 1
ATOM 2047 C C . LEU A 1 261 ? 4.281 -18.153 -18.906 1.00 92.69 261 LEU A C 1
ATOM 2049 O O . LEU A 1 261 ? 4.030 -19.238 -19.429 1.00 92.69 261 LEU A O 1
ATOM 2053 N N . ALA A 1 262 ? 3.390 -17.172 -18.795 1.00 93.38 262 ALA A N 1
ATOM 2054 C CA . ALA A 1 262 ? 2.024 -17.252 -19.299 1.00 93.38 262 ALA A CA 1
ATOM 2055 C C . ALA A 1 262 ? 1.926 -16.693 -20.726 1.00 93.38 262 ALA A C 1
ATOM 2057 O O . ALA A 1 262 ? 1.333 -17.323 -21.599 1.00 93.38 262 ALA A O 1
ATOM 2058 N N . SER A 1 263 ? 2.540 -15.535 -20.985 1.00 95.50 263 SER A N 1
ATOM 2059 C CA . SER A 1 263 ? 2.650 -14.964 -22.332 1.00 95.50 263 SER A CA 1
ATOM 2060 C C . SER A 1 263 ? 3.915 -14.114 -22.481 1.00 95.50 263 SER A C 1
ATOM 2062 O O . SER A 1 263 ? 4.434 -13.579 -21.506 1.00 95.50 263 SER A O 1
ATOM 2064 N N . SER A 1 264 ? 4.447 -14.012 -23.699 1.00 95.25 264 SER A N 1
ATOM 2065 C CA . SER A 1 264 ? 5.547 -13.102 -24.041 1.00 95.25 264 SER A CA 1
ATOM 2066 C C . SER A 1 264 ? 5.531 -12.815 -25.539 1.00 95.25 264 SER A C 1
ATOM 2068 O O . SER A 1 264 ? 5.232 -13.710 -26.332 1.00 95.25 264 SER A O 1
ATOM 2070 N N . ASN A 1 265 ? 5.869 -11.586 -25.928 1.00 93.69 265 ASN A N 1
ATOM 2071 C CA . ASN A 1 265 ? 6.156 -11.214 -27.317 1.00 93.69 265 ASN A CA 1
ATOM 2072 C C . ASN A 1 265 ? 7.621 -10.786 -27.528 1.00 93.69 265 ASN A C 1
ATOM 2074 O O . ASN A 1 265 ? 7.947 -10.199 -28.557 1.00 93.69 265 ASN A O 1
ATOM 2078 N N . MET A 1 266 ? 8.516 -11.085 -26.580 1.00 92.81 266 MET A N 1
ATOM 2079 C CA . MET A 1 266 ? 9.895 -10.585 -26.613 1.00 92.81 266 MET A CA 1
ATOM 2080 C C . MET A 1 266 ? 10.722 -11.071 -27.803 1.00 92.81 266 MET A C 1
ATOM 2082 O O . MET A 1 266 ? 11.684 -10.409 -28.178 1.00 92.81 266 MET A O 1
ATOM 2086 N N . ARG A 1 267 ? 10.340 -12.183 -28.445 1.00 89.00 267 ARG A N 1
ATOM 2087 C CA . ARG A 1 267 ? 10.973 -12.640 -29.697 1.00 89.00 267 ARG A CA 1
ATOM 2088 C C . ARG A 1 267 ? 10.818 -11.643 -30.845 1.00 89.00 267 ARG A C 1
ATOM 2090 O O . ARG A 1 267 ? 11.697 -11.577 -31.694 1.00 89.00 267 ARG A O 1
ATOM 2097 N N . ASP A 1 268 ? 9.725 -10.884 -30.837 1.00 87.75 268 ASP A N 1
ATOM 2098 C CA . ASP A 1 268 ? 9.367 -9.898 -31.856 1.00 87.75 268 ASP A CA 1
ATOM 2099 C C . ASP A 1 268 ? 9.489 -8.464 -31.308 1.00 87.75 268 ASP A C 1
ATOM 2101 O O . ASP A 1 268 ? 8.816 -7.548 -31.789 1.00 87.75 268 ASP A O 1
ATOM 2105 N N . PHE A 1 269 ? 10.311 -8.261 -30.268 1.00 89.19 269 PHE A N 1
ATOM 2106 C CA . PHE A 1 269 ? 10.514 -6.944 -29.675 1.00 89.19 269 PHE A CA 1
ATOM 2107 C C . PHE A 1 269 ? 11.069 -5.968 -30.718 1.00 89.19 269 PHE A C 1
ATOM 2109 O O . PHE A 1 269 ? 12.140 -6.171 -31.290 1.00 89.19 269 PHE A O 1
ATOM 2116 N N . ASP A 1 270 ? 10.335 -4.882 -30.946 1.00 85.38 270 ASP A N 1
ATOM 2117 C CA . ASP A 1 270 ? 10.735 -3.823 -31.865 1.00 85.38 270 ASP A CA 1
ATOM 2118 C C . ASP A 1 270 ? 11.324 -2.650 -31.059 1.00 85.38 270 ASP A C 1
ATOM 2120 O O . ASP A 1 270 ? 10.562 -1.914 -30.417 1.00 85.38 270 ASP A O 1
ATOM 2124 N N . PRO A 1 271 ? 12.652 -2.424 -31.101 1.00 84.75 271 PRO A N 1
ATOM 2125 C CA . PRO A 1 271 ? 13.294 -1.341 -30.360 1.00 84.75 271 PRO A CA 1
ATOM 2126 C C . PRO A 1 271 ? 12.915 0.052 -30.880 1.00 84.75 271 PRO A C 1
ATOM 2128 O O . PRO A 1 271 ? 13.062 1.026 -30.147 1.00 84.75 271 PRO A O 1
ATOM 2131 N N . VAL A 1 272 ? 12.407 0.170 -32.113 1.00 84.94 272 VAL A N 1
ATOM 2132 C CA . VAL A 1 272 ? 11.938 1.433 -32.701 1.00 84.94 272 VAL A CA 1
ATOM 2133 C C . VAL A 1 272 ? 10.527 1.753 -32.212 1.00 84.94 272 VAL A C 1
ATOM 2135 O O . VAL A 1 272 ? 10.260 2.884 -31.799 1.00 84.94 272 VAL A O 1
ATOM 2138 N N . ARG A 1 273 ? 9.622 0.763 -32.228 1.00 80.38 273 ARG A N 1
ATOM 2139 C CA . ARG A 1 273 ? 8.226 0.925 -31.769 1.00 80.38 273 ARG A CA 1
ATOM 2140 C C . ARG A 1 273 ? 8.060 0.803 -30.255 1.00 80.38 273 ARG A C 1
ATOM 2142 O O . ARG A 1 273 ? 7.020 1.220 -29.746 1.00 80.38 273 ARG A O 1
ATOM 2149 N N . GLY A 1 274 ? 9.040 0.232 -29.557 1.00 77.88 274 GLY A N 1
ATOM 2150 C CA . GLY A 1 274 ? 9.085 0.118 -28.101 1.00 77.88 274 GLY A CA 1
ATOM 2151 C C . GLY A 1 274 ? 7.998 -0.773 -27.505 1.00 77.88 274 GLY A C 1
ATOM 2152 O O . GLY A 1 274 ? 7.536 -0.492 -26.403 1.00 77.88 274 GLY A O 1
ATOM 2153 N N . ARG A 1 275 ? 7.545 -1.810 -28.223 1.00 86.12 275 ARG A N 1
ATOM 2154 C CA . ARG A 1 275 ? 6.472 -2.710 -27.764 1.00 86.12 275 ARG A CA 1
ATOM 2155 C C . ARG A 1 275 ? 7.049 -4.044 -27.313 1.00 86.12 275 ARG A C 1
ATOM 2157 O O . ARG A 1 275 ? 7.545 -4.807 -28.134 1.00 86.12 275 ARG A O 1
ATOM 2164 N N . GLY A 1 276 ? 6.917 -4.318 -26.028 1.00 91.94 276 GLY A N 1
ATOM 2165 C CA . GLY A 1 276 ? 7.347 -5.541 -25.374 1.00 91.94 276 GLY A CA 1
ATOM 2166 C C . GLY A 1 276 ? 6.381 -5.863 -24.247 1.00 91.94 276 GLY A C 1
ATOM 2167 O O . GLY A 1 276 ? 5.852 -4.958 -23.603 1.00 91.94 276 GLY A O 1
ATOM 2168 N N . HIS A 1 277 ? 6.124 -7.145 -24.054 1.00 95.69 277 HIS A N 1
ATOM 2169 C CA . HIS A 1 277 ? 5.188 -7.686 -23.085 1.00 95.69 277 HIS A CA 1
ATOM 2170 C C . HIS A 1 277 ? 5.693 -9.035 -22.597 1.00 95.69 277 HIS A C 1
ATOM 2172 O O . HIS A 1 277 ? 6.051 -9.897 -23.404 1.00 95.69 277 HIS A O 1
ATOM 2178 N N . VAL A 1 278 ? 5.671 -9.223 -21.283 1.00 96.19 278 VAL A N 1
ATOM 2179 C CA . VAL A 1 278 ? 5.920 -10.494 -20.605 1.00 96.19 278 VAL A CA 1
ATOM 2180 C C . VAL A 1 278 ? 4.921 -10.620 -19.467 1.00 96.19 278 VAL A C 1
ATOM 2182 O O . VAL A 1 278 ? 4.838 -9.747 -18.608 1.00 96.19 278 VAL A O 1
ATOM 2185 N N . GLU A 1 279 ? 4.205 -11.734 -19.421 1.00 96.56 279 GLU A N 1
ATOM 2186 C CA . GLU A 1 279 ? 3.314 -12.085 -18.324 1.00 96.56 279 GLU A CA 1
ATOM 2187 C C . GLU A 1 279 ? 3.734 -13.417 -17.711 1.00 96.56 279 GLU A C 1
ATOM 2189 O O . GLU A 1 279 ? 3.913 -14.423 -18.404 1.00 96.56 279 GLU A O 1
ATOM 2194 N N . ILE A 1 280 ? 3.865 -13.425 -16.392 1.00 93.69 280 ILE A N 1
ATOM 2195 C CA . ILE A 1 280 ? 4.229 -14.585 -15.585 1.00 93.69 280 ILE A CA 1
ATOM 2196 C C . ILE A 1 280 ? 3.082 -14.853 -14.618 1.00 93.69 280 ILE A C 1
ATOM 2198 O O . ILE A 1 280 ? 2.608 -13.924 -13.967 1.00 93.69 280 ILE A O 1
ATOM 2202 N N . ARG A 1 281 ? 2.664 -16.116 -14.500 1.00 92.31 281 ARG A N 1
ATOM 2203 C CA . ARG A 1 281 ? 1.633 -16.566 -13.558 1.00 92.31 281 ARG A CA 1
ATOM 2204 C C . ARG A 1 281 ? 2.069 -17.836 -12.849 1.00 92.31 281 ARG A C 1
ATOM 2206 O O . ARG A 1 281 ? 2.456 -18.809 -13.497 1.00 92.31 281 ARG A O 1
ATOM 2213 N N . ASP A 1 282 ? 1.972 -17.851 -11.524 1.00 85.81 282 ASP A N 1
ATOM 2214 C CA . ASP A 1 282 ? 2.300 -19.033 -10.715 1.00 85.81 282 ASP A CA 1
ATOM 2215 C C . ASP A 1 282 ? 1.102 -19.644 -9.962 1.00 85.81 282 ASP A C 1
ATOM 2217 O O . ASP A 1 282 ? 1.293 -20.590 -9.192 1.00 85.81 282 ASP A O 1
ATOM 2221 N N . GLY A 1 283 ? -0.115 -19.138 -10.208 1.00 82.38 283 GLY A N 1
ATOM 2222 C CA . GLY A 1 283 ? -1.360 -19.520 -9.529 1.00 82.38 283 GLY A CA 1
ATOM 2223 C C . GLY A 1 283 ? -1.713 -18.626 -8.332 1.00 82.38 283 GLY A C 1
ATOM 2224 O O . GLY A 1 283 ? -2.855 -18.634 -7.863 1.00 82.38 283 GLY A O 1
ATOM 2225 N N . THR A 1 284 ? -0.739 -17.863 -7.827 1.00 83.25 284 THR A N 1
ATOM 2226 C CA . THR A 1 284 ? -0.888 -16.963 -6.671 1.00 83.25 284 THR A CA 1
ATOM 2227 C C . THR A 1 284 ? -0.473 -15.527 -6.968 1.00 83.25 284 THR A C 1
ATOM 2229 O O . THR A 1 284 ? -1.038 -14.596 -6.402 1.00 83.25 284 THR A O 1
ATOM 2232 N N . THR A 1 285 ? 0.467 -15.339 -7.884 1.00 87.12 285 THR A N 1
ATOM 2233 C CA . THR A 1 285 ? 1.042 -14.057 -8.273 1.00 87.12 285 THR A CA 1
ATOM 2234 C C . THR A 1 285 ? 0.996 -13.925 -9.789 1.00 87.12 285 THR A C 1
ATOM 2236 O O . THR A 1 285 ? 1.230 -14.889 -10.525 1.00 87.12 285 THR A O 1
ATOM 2239 N N . VAL A 1 286 ? 0.753 -12.699 -10.246 1.00 92.38 286 VAL A N 1
ATOM 2240 C CA . VAL A 1 286 ? 0.916 -12.270 -11.632 1.00 92.38 286 VAL A CA 1
ATOM 2241 C C . VAL A 1 286 ? 2.004 -11.204 -11.694 1.00 92.38 286 VAL A C 1
ATOM 2243 O O . VAL A 1 286 ? 1.985 -10.235 -10.932 1.00 92.38 286 VAL A O 1
ATOM 2246 N N . ILE A 1 287 ? 2.953 -11.375 -12.612 1.00 93.94 287 ILE A N 1
ATOM 2247 C CA . ILE A 1 287 ? 3.943 -10.349 -12.946 1.00 93.94 287 ILE A CA 1
ATOM 2248 C C . ILE A 1 287 ? 3.727 -9.947 -14.396 1.00 93.94 287 ILE A C 1
ATOM 2250 O O . ILE A 1 287 ? 3.862 -10.783 -15.288 1.00 93.94 287 ILE A O 1
ATOM 2254 N N . THR A 1 288 ? 3.436 -8.672 -14.625 1.00 96.44 288 THR A N 1
ATOM 2255 C CA . THR A 1 288 ? 3.236 -8.098 -15.957 1.00 96.44 288 THR A CA 1
ATOM 2256 C C . THR A 1 288 ? 4.328 -7.072 -16.222 1.00 96.44 288 THR A C 1
ATOM 2258 O O . THR A 1 288 ? 4.408 -6.050 -15.543 1.00 96.44 288 THR A O 1
ATOM 2261 N N . GLY A 1 289 ? 5.199 -7.364 -17.182 1.00 96.44 289 GLY A N 1
ATOM 2262 C CA . GLY A 1 289 ? 6.208 -6.450 -17.696 1.00 96.44 289 GLY A CA 1
ATOM 2263 C C . GLY A 1 289 ? 5.787 -5.913 -19.057 1.00 96.44 289 GLY A C 1
ATOM 2264 O O . GLY A 1 289 ? 5.585 -6.698 -19.976 1.00 96.44 289 GLY A O 1
ATOM 2265 N N . GLU A 1 290 ? 5.708 -4.596 -19.205 1.00 95.19 290 GLU A N 1
ATOM 2266 C CA . GLU A 1 290 ? 5.306 -3.927 -20.443 1.00 95.19 290 GLU A CA 1
ATOM 2267 C C . GLU A 1 290 ? 6.266 -2.788 -20.788 1.00 95.19 290 GLU A C 1
ATOM 2269 O O . GLU A 1 290 ? 6.696 -2.028 -19.917 1.00 95.19 290 GLU A O 1
ATOM 2274 N N . SER A 1 291 ? 6.573 -2.621 -22.072 1.00 93.25 291 SER A N 1
ATOM 2275 C CA . SER A 1 291 ? 7.186 -1.399 -22.590 1.00 93.25 291 SER A CA 1
ATOM 2276 C C . SER A 1 291 ? 6.191 -0.625 -23.448 1.00 93.25 291 SER A C 1
ATOM 2278 O O . SER A 1 291 ? 5.466 -1.191 -24.270 1.00 93.25 291 SER A O 1
ATOM 2280 N N . PHE A 1 292 ? 6.167 0.688 -23.250 1.00 88.62 292 PHE A N 1
ATOM 2281 C CA . PHE A 1 292 ? 5.195 1.579 -23.865 1.00 88.62 292 PHE A CA 1
ATOM 2282 C C . PHE A 1 292 ? 5.799 2.289 -25.078 1.00 88.62 292 PHE A C 1
ATOM 2284 O O . PHE A 1 292 ? 6.979 2.650 -25.040 1.00 88.62 292 PHE A O 1
ATOM 2291 N N . PRO A 1 293 ? 5.002 2.547 -26.133 1.00 84.88 293 PRO A N 1
ATOM 2292 C CA . PRO A 1 293 ? 5.481 3.215 -27.339 1.00 84.88 293 PRO A CA 1
ATOM 2293 C C . PRO A 1 293 ? 6.162 4.574 -27.072 1.00 84.88 293 PRO A C 1
ATOM 2295 O O . PRO A 1 293 ? 5.915 5.202 -26.034 1.00 84.88 293 PRO A O 1
ATOM 2298 N N . PRO A 1 294 ? 6.994 5.063 -28.011 1.00 83.69 294 PRO A N 1
ATOM 2299 C CA . PRO A 1 294 ? 7.574 6.401 -27.934 1.00 83.69 294 PRO A CA 1
ATOM 2300 C C . PRO A 1 294 ? 6.510 7.487 -27.765 1.00 83.69 294 PRO A C 1
ATOM 2302 O O . PRO A 1 294 ? 5.413 7.411 -28.329 1.00 83.69 294 PRO A O 1
ATOM 2305 N N . GLU A 1 295 ? 6.877 8.558 -27.063 1.00 83.25 295 GLU A N 1
ATOM 2306 C CA . GLU A 1 295 ? 6.155 9.825 -27.167 1.00 83.25 295 GLU A CA 1
ATOM 2307 C C . GLU A 1 295 ? 6.230 10.355 -28.609 1.00 83.25 295 GLU A C 1
ATOM 2309 O O . GLU A 1 295 ? 7.166 10.054 -29.357 1.00 83.25 295 GLU A O 1
ATOM 2314 N N . ARG A 1 296 ? 5.242 11.162 -29.023 1.00 79.19 296 ARG A N 1
ATOM 2315 C CA . ARG A 1 296 ? 5.189 11.707 -30.391 1.00 79.19 296 ARG A CA 1
ATOM 2316 C C . ARG A 1 296 ? 6.517 12.377 -30.767 1.00 79.19 296 ARG A C 1
ATOM 2318 O O . ARG A 1 296 ? 6.949 13.309 -30.099 1.00 79.19 296 ARG A O 1
ATOM 2325 N N . GLY A 1 297 ? 7.115 11.931 -31.872 1.00 73.38 297 GLY A N 1
ATOM 2326 C CA . GLY A 1 297 ? 8.354 12.498 -32.416 1.00 73.38 297 GLY A CA 1
ATOM 2327 C C . GLY A 1 297 ? 9.655 11.908 -31.858 1.00 73.38 297 GLY A C 1
ATOM 2328 O O . GLY A 1 297 ? 10.719 12.357 -32.273 1.00 73.38 297 GLY A O 1
ATOM 2329 N N . LYS A 1 298 ? 9.598 10.908 -30.965 1.00 80.38 298 LYS A N 1
ATOM 2330 C CA . LYS A 1 298 ? 10.773 10.187 -30.444 1.00 80.38 298 LYS A CA 1
ATOM 2331 C C . LYS A 1 298 ? 10.863 8.757 -30.998 1.00 80.38 298 LYS A C 1
ATOM 2333 O O . LYS A 1 298 ? 9.892 8.230 -31.540 1.00 80.38 298 LYS A O 1
ATOM 2338 N N . ILE A 1 299 ? 12.037 8.138 -30.862 1.00 79.62 299 ILE A N 1
ATOM 2339 C CA . ILE A 1 299 ? 12.297 6.732 -31.210 1.00 79.62 299 ILE A CA 1
ATOM 2340 C C . ILE A 1 299 ? 12.532 5.943 -29.918 1.00 79.62 299 ILE A C 1
ATOM 2342 O O . ILE A 1 299 ? 13.234 6.418 -29.027 1.00 79.62 299 ILE A O 1
ATOM 2346 N N . GLY A 1 300 ? 11.977 4.731 -29.844 1.00 80.38 300 GLY A N 1
ATOM 2347 C CA . GLY A 1 300 ? 12.137 3.835 -28.701 1.00 80.38 300 GLY A CA 1
ATOM 2348 C C . GLY A 1 300 ? 11.143 4.084 -27.563 1.00 80.38 300 GLY A C 1
ATOM 2349 O O . GLY A 1 300 ? 10.448 5.097 -27.542 1.00 80.38 300 GLY A O 1
ATOM 2350 N N . PRO A 1 301 ? 11.009 3.131 -26.629 1.00 85.44 301 PRO A N 1
ATOM 2351 C CA . PRO A 1 301 ? 9.997 3.204 -25.590 1.00 85.44 301 PRO A CA 1
ATOM 2352 C C . PRO A 1 301 ? 10.224 4.396 -24.660 1.00 85.44 301 PRO A C 1
ATOM 2354 O O . PRO A 1 301 ? 11.357 4.706 -24.294 1.00 85.44 301 PRO A O 1
ATOM 2357 N N . SER A 1 302 ? 9.126 5.042 -24.270 1.00 87.50 302 SER A N 1
ATOM 2358 C CA . SER A 1 302 ? 9.126 6.173 -23.326 1.00 87.50 302 SER A CA 1
ATOM 2359 C C . SER A 1 302 ? 9.008 5.729 -21.867 1.00 87.50 302 SER A C 1
ATOM 2361 O O . SER A 1 302 ? 9.384 6.453 -20.943 1.00 87.50 302 SER A O 1
ATOM 2363 N N . ARG A 1 303 ? 8.493 4.512 -21.655 1.00 90.62 303 ARG A N 1
ATOM 2364 C CA . ARG A 1 303 ? 8.311 3.909 -20.339 1.00 90.62 303 ARG A CA 1
ATOM 2365 C C . ARG A 1 303 ? 8.446 2.394 -20.398 1.00 90.62 303 ARG A C 1
ATOM 2367 O O . ARG A 1 303 ? 8.027 1.764 -21.368 1.00 90.62 303 ARG A O 1
ATOM 2374 N N . VAL A 1 304 ? 8.966 1.816 -19.323 1.00 92.12 304 VAL A N 1
ATOM 2375 C CA . VAL A 1 304 ? 8.915 0.378 -19.032 1.00 92.12 304 VAL A CA 1
ATOM 2376 C C . VAL A 1 304 ? 8.270 0.208 -17.664 1.00 92.12 304 VAL A C 1
ATOM 2378 O O . VAL A 1 304 ? 8.689 0.866 -16.716 1.00 92.12 304 VAL A O 1
ATOM 2381 N N . SER A 1 305 ? 7.253 -0.640 -17.553 1.00 95.06 305 SER A N 1
ATOM 2382 C CA . SER A 1 305 ? 6.566 -0.929 -16.296 1.00 95.06 305 SER A CA 1
ATOM 2383 C C . SER A 1 305 ? 6.663 -2.409 -15.972 1.00 95.06 305 SER A C 1
ATOM 2385 O O . SER A 1 305 ? 6.476 -3.248 -16.846 1.00 95.06 305 SER A O 1
ATOM 2387 N N . VAL A 1 306 ? 6.948 -2.730 -14.716 1.00 96.06 306 VAL A N 1
ATOM 2388 C CA . VAL A 1 306 ? 6.838 -4.084 -14.178 1.00 96.06 306 VAL A CA 1
ATOM 2389 C C . VAL A 1 306 ? 5.909 -4.032 -12.980 1.00 96.06 306 VAL A C 1
ATOM 2391 O O . VAL A 1 306 ? 6.201 -3.371 -11.983 1.00 96.06 306 VAL A O 1
ATOM 2394 N N . VAL A 1 307 ? 4.788 -4.731 -13.084 1.00 96.62 307 VAL A N 1
ATOM 2395 C CA . VAL A 1 307 ? 3.748 -4.800 -12.064 1.00 96.62 307 VAL A CA 1
ATOM 2396 C C . VAL A 1 307 ? 3.751 -6.195 -11.463 1.00 96.62 307 VAL A C 1
ATOM 2398 O O . VAL A 1 307 ? 3.590 -7.178 -12.177 1.00 96.62 307 VAL A O 1
ATOM 2401 N N . TYR A 1 308 ? 3.926 -6.270 -10.150 1.00 94.62 308 TYR A N 1
ATOM 2402 C CA . TYR A 1 308 ? 3.764 -7.471 -9.344 1.00 94.62 308 TYR A CA 1
ATOM 2403 C C . TYR A 1 308 ? 2.444 -7.341 -8.593 1.00 94.62 308 TYR A C 1
ATOM 2405 O O . TYR A 1 308 ? 2.266 -6.413 -7.799 1.00 94.62 308 TYR A O 1
ATOM 2413 N N . ALA A 1 309 ? 1.521 -8.252 -8.857 1.00 93.12 309 ALA A N 1
ATOM 2414 C CA . ALA A 1 309 ? 0.208 -8.265 -8.244 1.00 93.12 309 ALA A CA 1
ATOM 2415 C C . ALA A 1 309 ? -0.175 -9.688 -7.861 1.00 93.12 309 ALA A C 1
ATOM 2417 O O . ALA A 1 309 ? 0.392 -10.673 -8.331 1.00 93.12 309 ALA A O 1
ATOM 2418 N N . GLU A 1 310 ? -1.159 -9.795 -6.991 1.00 88.75 310 GLU A N 1
ATOM 2419 C CA . GLU A 1 310 ? -1.714 -11.081 -6.625 1.00 88.75 310 GLU A CA 1
ATOM 2420 C C . GLU A 1 310 ? -2.697 -11.581 -7.692 1.00 88.75 310 GLU A C 1
ATOM 2422 O O . GLU A 1 310 ? -3.490 -10.804 -8.233 1.00 88.75 310 GLU A O 1
ATOM 2427 N N . GLU A 1 311 ? -2.667 -12.877 -7.999 1.00 86.38 311 GLU A N 1
ATOM 2428 C CA . GLU A 1 311 ? -3.650 -13.479 -8.896 1.00 86.38 311 GLU A CA 1
ATOM 2429 C C . GLU A 1 311 ? -5.025 -13.526 -8.219 1.00 86.38 311 GLU A C 1
ATOM 2431 O O . GLU A 1 311 ? -5.159 -13.863 -7.042 1.00 86.38 311 GLU A O 1
ATOM 2436 N N . GLN A 1 312 ? -6.079 -13.203 -8.970 1.00 83.12 312 GLN A N 1
ATOM 2437 C CA . GLN A 1 312 ? -7.451 -13.333 -8.484 1.00 83.12 312 GLN A CA 1
ATOM 2438 C C . GLN A 1 312 ? -7.864 -14.808 -8.508 1.00 83.12 312 GLN A C 1
ATOM 2440 O O . GLN A 1 312 ? -8.537 -15.266 -9.429 1.00 83.12 312 GLN A O 1
ATOM 2445 N N . SER A 1 313 ? -7.434 -15.559 -7.496 1.00 82.19 313 SER A N 1
ATOM 2446 C CA . SER A 1 313 ? -7.739 -16.980 -7.332 1.00 82.19 313 SER A CA 1
ATOM 2447 C C . SER A 1 313 ? -8.237 -17.291 -5.911 1.00 82.19 313 SER A C 1
ATOM 2449 O O . SER A 1 313 ? -7.940 -16.544 -4.971 1.00 82.19 313 SER A O 1
ATOM 2451 N N . PRO A 1 314 ? -8.987 -18.394 -5.710 1.00 80.88 314 PRO A N 1
ATOM 2452 C CA . PRO A 1 314 ? -9.366 -18.856 -4.370 1.00 80.88 314 PRO A CA 1
ATOM 2453 C C . PRO A 1 314 ? -8.167 -19.206 -3.476 1.00 80.88 314 PRO A C 1
ATOM 2455 O O . PRO A 1 314 ? -8.282 -19.152 -2.254 1.00 80.88 314 PRO A O 1
A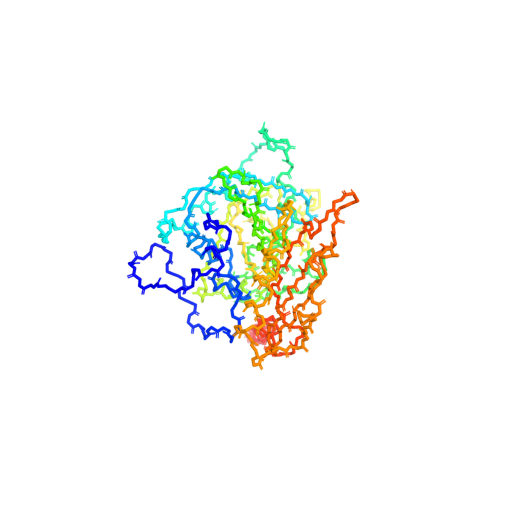TOM 2458 N N . ASP A 1 315 ? -7.026 -19.532 -4.087 1.00 78.81 315 ASP A N 1
ATOM 2459 C CA . ASP A 1 315 ? -5.785 -19.911 -3.401 1.00 78.81 315 ASP A CA 1
ATOM 2460 C C . ASP A 1 315 ? -4.866 -18.712 -3.105 1.00 78.81 315 ASP A C 1
ATOM 2462 O O . ASP A 1 315 ? -3.815 -18.860 -2.472 1.00 78.81 315 ASP A O 1
ATOM 2466 N N . SER A 1 316 ? -5.263 -17.511 -3.535 1.00 82.75 316 SER A N 1
ATOM 2467 C CA . SER A 1 316 ? -4.553 -16.261 -3.269 1.00 82.75 316 SER A CA 1
ATOM 2468 C C . SER A 1 316 ? -4.363 -16.026 -1.751 1.00 82.75 316 SER A C 1
ATOM 2470 O O . SER A 1 316 ? -5.187 -16.410 -0.916 1.00 82.75 316 SER A O 1
ATOM 2472 N N . TYR A 1 317 ? -3.240 -15.422 -1.349 1.00 80.62 317 TYR A N 1
ATOM 2473 C CA . TYR A 1 317 ? -3.052 -14.835 -0.012 1.00 80.62 317 TYR A CA 1
ATOM 2474 C C . TYR A 1 317 ? -4.239 -13.976 0.432 1.00 80.62 317 TYR A C 1
ATOM 2476 O O . TYR A 1 317 ? -4.712 -14.169 1.549 1.00 80.62 317 TYR A O 1
ATOM 2484 N N . ARG A 1 318 ? -4.764 -13.096 -0.424 1.00 83.56 318 ARG A N 1
ATOM 2485 C CA . ARG A 1 318 ? -5.968 -12.304 -0.171 1.00 83.56 318 ARG A CA 1
ATOM 2486 C C . ARG A 1 318 ? -7.126 -13.186 0.249 1.00 83.56 318 ARG A C 1
ATOM 2488 O O . ARG A 1 318 ? -7.680 -12.986 1.325 1.00 83.56 318 ARG A O 1
ATOM 2495 N N . ALA A 1 319 ? -7.470 -14.176 -0.574 1.00 86.25 319 ALA A N 1
ATOM 2496 C CA . ALA A 1 319 ? -8.567 -15.083 -0.266 1.00 86.25 319 ALA A CA 1
ATOM 2497 C C . ALA A 1 319 ? -8.329 -15.808 1.067 1.00 86.25 319 ALA A C 1
ATOM 2499 O O . ALA A 1 319 ? -9.257 -15.958 1.857 1.00 86.25 319 ALA A O 1
ATOM 2500 N N . ARG A 1 320 ? -7.085 -16.195 1.373 1.00 85.38 320 ARG A N 1
ATOM 2501 C CA . ARG A 1 320 ? -6.732 -16.827 2.654 1.00 85.38 320 ARG A CA 1
ATOM 2502 C C . ARG A 1 320 ? -6.876 -15.890 3.855 1.00 85.38 320 ARG A C 1
ATOM 2504 O O . ARG A 1 320 ? -7.409 -16.321 4.875 1.00 85.38 320 ARG A O 1
ATOM 2511 N N . ILE A 1 321 ? -6.442 -14.634 3.756 1.00 86.00 321 ILE A N 1
ATOM 2512 C CA . ILE A 1 321 ? -6.585 -13.637 4.831 1.00 86.00 321 ILE A CA 1
ATOM 2513 C C . ILE A 1 321 ? -8.065 -13.288 5.045 1.00 86.00 321 ILE A C 1
ATOM 2515 O O . ILE A 1 321 ? -8.523 -13.232 6.190 1.00 86.00 321 ILE A O 1
ATOM 2519 N N . ASP A 1 322 ? -8.829 -13.137 3.961 1.00 88.31 322 ASP A N 1
ATOM 2520 C CA . ASP A 1 322 ? -10.274 -12.902 4.006 1.00 88.31 322 ASP A CA 1
ATOM 2521 C C . ASP A 1 322 ? -11.013 -14.107 4.626 1.00 88.31 322 ASP A C 1
ATOM 2523 O O . ASP A 1 322 ? -11.897 -13.938 5.470 1.00 88.31 322 ASP A O 1
ATOM 2527 N N . ASN A 1 323 ? -10.623 -15.341 4.283 1.00 89.31 323 ASN A N 1
ATOM 2528 C CA . ASN A 1 323 ? -11.156 -16.565 4.895 1.00 89.31 323 ASN A CA 1
ATOM 2529 C C . ASN A 1 323 ? -10.842 -16.639 6.390 1.00 89.31 323 ASN A C 1
ATOM 2531 O O . ASN A 1 323 ? -11.754 -16.847 7.190 1.00 89.31 323 ASN A O 1
ATOM 2535 N N . TYR A 1 324 ? -9.585 -16.400 6.771 1.00 88.00 324 TYR A N 1
ATOM 2536 C CA . TYR A 1 324 ? -9.159 -16.374 8.169 1.00 88.00 324 TYR A CA 1
ATOM 2537 C C . TYR A 1 324 ? -9.989 -15.382 8.991 1.00 88.00 324 TYR A C 1
ATOM 2539 O O . TYR A 1 324 ? -10.440 -15.697 10.093 1.00 88.00 324 TYR A O 1
ATOM 2547 N N . PHE A 1 325 ? -10.227 -14.187 8.448 1.00 91.00 325 PHE A N 1
ATOM 2548 C CA . PHE A 1 325 ? -11.053 -13.182 9.102 1.00 91.00 325 PHE A CA 1
ATOM 2549 C C . PHE A 1 325 ? -12.497 -13.656 9.314 1.00 91.00 325 PHE A C 1
ATOM 2551 O O . PHE A 1 325 ? -13.038 -13.510 10.413 1.00 91.00 325 PHE A O 1
ATOM 2558 N N . ARG A 1 326 ? -13.114 -14.253 8.286 1.00 91.31 326 ARG A N 1
ATOM 2559 C CA . ARG A 1 326 ? -14.480 -14.791 8.379 1.00 91.31 326 ARG A CA 1
ATOM 2560 C C . ARG A 1 326 ? -14.585 -15.886 9.434 1.00 91.31 326 ARG A C 1
ATOM 2562 O O . ARG A 1 326 ? -15.438 -15.795 10.313 1.00 91.31 326 ARG A O 1
ATOM 2569 N N . GLU A 1 327 ? -13.681 -16.862 9.405 1.00 90.94 327 GLU A N 1
ATOM 2570 C CA . GLU A 1 327 ? -13.645 -17.957 10.384 1.00 90.94 327 GLU A CA 1
ATOM 2571 C C . GLU A 1 327 ? -13.478 -17.441 11.817 1.00 90.94 327 GLU A C 1
ATOM 2573 O O . GLU A 1 327 ? -14.171 -17.891 12.736 1.00 90.94 327 GLU A O 1
ATOM 2578 N N . PHE A 1 328 ? -12.592 -16.459 12.004 1.00 90.25 328 PHE A N 1
ATOM 2579 C CA . PHE A 1 328 ? -12.389 -15.791 13.283 1.00 90.25 328 PHE A CA 1
ATOM 2580 C C . PHE A 1 328 ? -13.671 -15.108 13.777 1.00 90.25 328 PHE A C 1
ATOM 2582 O O . PHE A 1 328 ? -14.089 -15.316 14.919 1.00 90.25 328 PHE A O 1
ATOM 2589 N N . ARG A 1 329 ? -14.327 -14.323 12.916 1.00 89.62 329 ARG A N 1
ATOM 2590 C CA . ARG A 1 329 ? -15.573 -13.624 13.252 1.00 89.62 329 ARG A CA 1
ATOM 2591 C C . ARG A 1 329 ? -16.678 -14.613 13.630 1.00 89.62 329 ARG A C 1
ATOM 2593 O O . ARG A 1 329 ? -17.322 -14.436 14.663 1.00 89.62 329 ARG A O 1
ATOM 2600 N N . ASP A 1 330 ? -16.850 -15.682 12.860 1.00 90.75 330 ASP A N 1
ATOM 2601 C CA . ASP A 1 330 ? -17.873 -16.704 13.103 1.00 90.75 330 ASP A CA 1
ATOM 2602 C C . ASP A 1 330 ? -17.632 -17.466 14.415 1.00 90.75 330 ASP A C 1
ATOM 2604 O O . ASP A 1 330 ? -18.575 -17.826 15.130 1.00 90.75 330 ASP A O 1
ATOM 2608 N N . ALA A 1 331 ? -16.367 -17.705 14.778 1.00 89.25 331 ALA A N 1
ATOM 2609 C CA . ALA A 1 331 ? -16.012 -18.262 16.081 1.00 89.25 331 ALA A CA 1
ATOM 2610 C C . ALA A 1 331 ? -16.448 -17.339 17.234 1.00 89.25 331 ALA A C 1
ATOM 2612 O O . ALA A 1 331 ? -17.085 -17.805 18.182 1.00 89.25 331 ALA A O 1
ATOM 2613 N N . LEU A 1 332 ? -16.192 -16.032 17.125 1.00 88.44 332 LEU A N 1
ATOM 2614 C CA . LEU A 1 332 ? -16.597 -15.058 18.143 1.00 88.44 332 LEU A CA 1
ATOM 2615 C C . LEU A 1 332 ? -18.120 -14.903 18.253 1.00 88.44 332 LEU A C 1
ATOM 2617 O O . LEU A 1 332 ? -18.645 -14.787 19.361 1.00 88.44 332 LEU A O 1
ATOM 2621 N N . VAL A 1 333 ? -18.850 -14.936 17.134 1.00 88.06 333 VAL A N 1
ATOM 2622 C CA . VAL A 1 333 ? -20.324 -14.890 17.140 1.00 88.06 333 VAL A CA 1
ATOM 2623 C C . VAL A 1 333 ? -20.901 -16.098 17.881 1.00 88.06 333 VAL A C 1
ATOM 2625 O O . VAL A 1 333 ? -21.799 -15.947 18.716 1.00 88.06 333 VAL A O 1
ATOM 2628 N N . ARG A 1 334 ? -20.359 -17.298 17.631 1.00 87.75 334 ARG A N 1
ATOM 2629 C CA . ARG A 1 334 ? -20.749 -18.513 18.363 1.00 87.75 334 ARG A CA 1
ATOM 2630 C C . ARG A 1 334 ? -20.480 -18.379 19.859 1.00 87.75 334 ARG A C 1
ATOM 2632 O O . ARG A 1 334 ? -21.375 -18.666 20.651 1.00 87.75 334 ARG A O 1
ATOM 2639 N N . GLN A 1 335 ? -19.303 -17.886 20.240 1.00 83.88 335 GLN A N 1
ATOM 2640 C CA . GLN A 1 335 ? -18.958 -17.649 21.642 1.00 83.88 335 GLN A CA 1
ATOM 2641 C C . GLN A 1 335 ? -19.934 -16.672 22.313 1.00 83.88 335 GLN A C 1
ATOM 2643 O O . GLN A 1 335 ? -20.490 -16.975 23.365 1.00 83.88 335 GLN A O 1
ATOM 2648 N N . GLN A 1 336 ? -20.235 -15.545 21.668 1.00 84.56 336 GLN A N 1
ATOM 2649 C CA . GLN A 1 336 ? -21.177 -14.563 22.204 1.00 84.56 336 GLN A CA 1
ATOM 2650 C C . GLN A 1 336 ? -22.599 -15.133 22.367 1.00 84.56 336 GLN A C 1
ATOM 2652 O O . GLN A 1 336 ? -23.307 -14.772 23.310 1.00 84.56 336 GLN A O 1
ATOM 2657 N N . SER A 1 337 ? -23.036 -16.020 21.465 1.00 83.62 337 SER A N 1
ATOM 2658 C CA . SER A 1 337 ? -24.322 -16.719 21.586 1.00 83.62 337 SER A CA 1
ATOM 2659 C C . SER A 1 337 ? -24.362 -17.640 22.811 1.00 83.62 337 SER A C 1
ATOM 2661 O O . SER A 1 337 ? -25.354 -17.638 23.544 1.00 83.62 337 SER A O 1
ATOM 2663 N N . ILE A 1 338 ? -23.277 -18.380 23.064 1.00 81.31 338 ILE A N 1
ATOM 2664 C CA . ILE A 1 338 ? -23.129 -19.249 24.241 1.00 81.31 338 ILE A CA 1
ATOM 2665 C C . ILE A 1 338 ? -23.166 -18.413 25.526 1.00 81.31 338 ILE A C 1
ATOM 2667 O O . ILE A 1 338 ? -23.969 -18.704 26.412 1.00 81.31 338 ILE A O 1
ATOM 2671 N N . ASP A 1 339 ? -22.390 -17.330 25.594 1.00 77.31 339 ASP A N 1
ATOM 2672 C CA . ASP A 1 339 ? -22.329 -16.455 26.772 1.00 77.31 339 ASP A CA 1
ATOM 2673 C C . ASP A 1 339 ? -2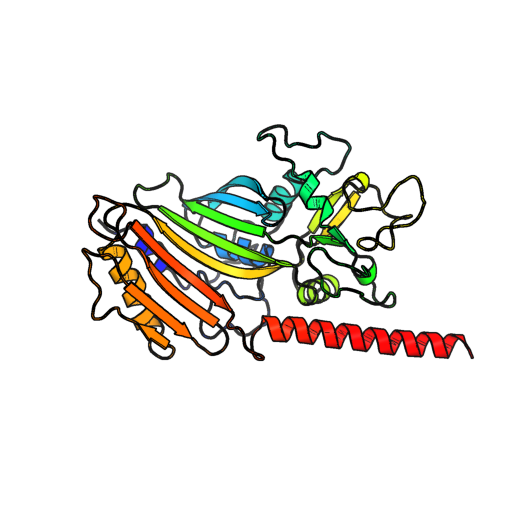3.689 -15.815 27.098 1.00 77.31 339 ASP A C 1
ATOM 2675 O O . ASP A 1 339 ? -24.053 -15.664 28.264 1.00 77.31 339 ASP A O 1
ATOM 2679 N N . ARG A 1 340 ? -24.479 -15.452 26.076 1.00 77.62 340 ARG A N 1
ATOM 2680 C CA . ARG A 1 340 ? -25.845 -14.934 26.274 1.00 77.62 340 ARG A CA 1
ATOM 2681 C C . ARG A 1 340 ? -26.782 -15.987 26.858 1.00 77.62 340 ARG A C 1
ATOM 2683 O O . ARG A 1 340 ? -27.555 -15.664 27.759 1.00 77.62 340 ARG A O 1
ATOM 2690 N N . LYS A 1 341 ? -26.708 -17.231 26.372 1.00 78.94 341 LYS A N 1
ATOM 2691 C CA . LYS A 1 341 ? -27.496 -18.345 26.919 1.00 78.94 341 LYS A CA 1
ATOM 2692 C C . LYS A 1 341 ? -27.105 -18.636 28.367 1.00 78.94 341 LYS A C 1
ATOM 2694 O O . LYS A 1 341 ? -27.980 -18.771 29.205 1.00 78.94 341 LYS A O 1
ATOM 2699 N N . ALA A 1 342 ? -25.814 -18.637 28.692 1.00 73.44 342 ALA A N 1
ATOM 2700 C CA . ALA A 1 342 ? -25.339 -18.888 30.054 1.00 73.44 342 ALA A CA 1
ATOM 2701 C C . ALA A 1 342 ? -25.760 -17.817 31.081 1.00 73.44 342 ALA A C 1
ATOM 2703 O O . ALA A 1 342 ? -25.799 -18.111 32.264 1.00 73.44 342 ALA A O 1
ATOM 2704 N N . ARG A 1 343 ? -26.069 -16.585 30.651 1.00 68.00 343 ARG A N 1
ATOM 2705 C CA . ARG A 1 343 ? -26.555 -15.497 31.527 1.00 68.00 343 ARG A CA 1
ATOM 2706 C C . ARG A 1 343 ? -28.076 -15.458 31.704 1.00 68.00 343 ARG A C 1
ATOM 2708 O O . ARG A 1 343 ? -28.569 -14.621 32.452 1.00 68.00 343 ARG A O 1
ATOM 2715 N N . THR A 1 344 ? -28.813 -16.261 30.939 1.00 65.19 344 THR A N 1
ATOM 2716 C CA . THR A 1 344 ? -30.286 -16.324 30.983 1.00 65.19 344 THR A CA 1
ATOM 2717 C C . THR A 1 344 ? -30.811 -17.526 31.773 1.00 65.19 344 THR A C 1
ATOM 2719 O O . THR A 1 344 ? -32.022 -17.627 31.965 1.00 65.19 344 THR A O 1
ATOM 2722 N N . TYR A 1 345 ? -29.908 -18.379 32.262 1.00 49.06 345 TYR A N 1
ATOM 2723 C CA . TYR A 1 345 ? -30.127 -19.387 33.301 1.00 49.06 345 TYR A CA 1
ATOM 2724 C C . TYR A 1 345 ? -29.401 -18.948 34.572 1.00 49.06 345 TYR A C 1
ATOM 2726 O O . TYR A 1 345 ? -29.864 -19.348 35.661 1.00 49.06 345 TYR A O 1
#

Sequence (345 aa):
MRLPAAALLLAVGMAPAHALCDVATGERPSRTPFFLGIEPMDGPAEVFCKLQQLKGRYRVNLQFRDTGVDRTKEFSFDGARGLGPEHLTTFLQSLFPTERGPEFDPVDGKPFPKVLKHVVQGRASQVPGGGDLQIPDVWQGARQFMLWEKFAIRLRPMPAPLEGFTLTVNFRPSPGRFVMEASGRRPSLHFRAWKPRLPIGSSINSACSEEIPICKDLPEVVPVRMSHEVEEVRLDLEGDNLAAPAEQTLTNLETRYRRHLASSNMRDFDPVRGRGHVEIRDGTTVITGESFPPERGKIGPSRVSVVYAEEQSPDSYRARIDNYFREFRDALVRQQSIDRKARTY

Organism: NCBI:txid270350

Secondary structure (DSSP, 8-state):
---HHHHHHH------S--S------SPPPSSPPGGG--TT--HHHHHHHHTTS-EEEEEEEEETTTTEEEEEEEEE-SSS-S-THHHHHHHHTTS-SSS--SS-TTT---GGGGGGGEEETT-S--TTS------TTSGGGG-EEE---EEEEEEEES--SSEEEEEEEEEE-HHHHHHHHTTSS---EEEEEGGGS----SSS-PPPSS-S--TT--SEEEEE--EEEEEEEEEEESS-THHHHHHHHHHHHHHTGGGEEEE-GGG-BTTTTBEEEEEE-SSEEEEEEEEPPPTT--S-SEEEEEEEE--STTSHHHHHHHHHHHHHHHHHHHHHHHHHHT--

pLDDT: mean 82.01, std 14.65, range [25.28, 97.44]

Radius of gyration: 22.47 Å; chains: 1; bounding box: 59×47×66 Å